Protein AF-A0A9R0XMG6-F1 (afdb_monomer)

Organism: Triticum turgidum subsp. durum (NCBI:txid4567)

Foldseek 3Di:
DDWPDDPLLQQLVCQVVVLDVFDEDQDPCSLLLPRQKYWYPPVPPPCVVDPIDMDGSVVVCVVLVADSLLVLQLDVQQDDPPWDHWPPGHNVNSSVLCVVQVHPVSSVVPPDPVIDDDPPTPSVVSSCCSHPPRGDPPDDRDDDDQDDLPVQCCVCCVVVPDDSVVSVVVSVVVVVVCVCPPPVNVVVVPDDPPDDDDDDDDDDDDDDDDDDDDDDDDDDDDDDDDDDDDDDDDDDDDDDDDDDDDDDDDPDDDDPDDD

Solvent-accessible surface area (backbone atoms only — not comparable to full-atom values): 16872 Å² total; per-residue (Å²): 140,82,56,80,46,55,60,50,45,31,40,13,50,35,29,72,68,69,76,39,86,53,34,76,48,85,62,70,66,35,57,54,43,57,19,58,26,36,31,30,46,78,84,45,88,54,49,91,82,44,61,68,44,79,44,46,45,68,57,54,30,59,78,69,70,42,54,72,70,38,48,42,41,28,42,48,38,32,46,49,98,85,50,86,50,44,74,95,36,39,56,76,53,22,48,53,42,35,75,73,46,55,40,63,71,49,35,63,75,70,49,63,89,87,53,66,73,67,89,85,60,64,57,68,60,51,52,43,46,43,75,61,53,60,50,76,81,85,71,78,86,91,78,90,74,83,83,61,62,66,64,48,42,48,50,40,25,69,73,61,68,41,62,55,73,58,53,53,56,49,52,55,51,50,52,56,46,51,56,48,66,29,79,72,26,41,54,62,70,70,48,77,85,76,80,84,87,80,84,82,90,80,85,80,86,80,91,73,92,85,86,85,88,85,91,82,88,87,84,80,90,78,89,84,90,84,84,87,88,78,92,84,90,88,90,88,88,85,89,88,89,86,90,80,93,72,92,72,85,75,82,73,77,87,78,84,73,93,125

InterPro domains:
  IPR006084 XPG/Rad2 endonuclease [PR00853] (14-34)
  IPR006084 XPG/Rad2 endonuclease [PR00853] (71-86)
  IPR006084 XPG/Rad2 endonuclease [PTHR11081] (2-174)
  IPR006086 XPG-I domain [PF00867] (2-81)
  IPR006086 XPG-I domain [SM00484] (2-66)
  IPR008918 Helix-hairpin-helix motif, class 2 [SM00279] (68-101)
  IPR029060 PIN-like domain superfamily [SSF88723] (1-81)
  IPR036279 5'-3' exonuclease, C-terminal domain superfamily [SSF47807] (66-181)

Sequence (259 aa):
MQAPGEAEAQCASLCKNHKAYAVASEDMDTLTFGAPRFLRHVTDLSFKKSPVTEFEVPKVLEELGLTMDQFIDLCILSGCDYCENIKGIGGQRALKLIRQHGCIEEVVQNLHKRYTVPEDWPYQEVRTLFKQPNVCTEIPDFQWASVDKEGLLDFLAFENSFSSDRVEKAVEKIKAANDKYSPAGRAKLLTPVANLSGSTEKESKCVLGASGQGLRSRTAVQVCSSSSSGFRYGSSSSKPLVLGRQSGVHVKPPTFSFI

Nearest PDB structures (foldseek):
  5zof-assembly1_A  TM=9.589E-01  e=9.470E-19  Homo sapiens
  5zod-assembly1_A  TM=9.658E-01  e=1.805E-18  Homo sapiens
  5zoe-assembly1_A  TM=9.615E-01  e=1.914E-18  Homo sapiens
  5k97-assembly1_A  TM=9.592E-01  e=3.870E-18  Homo sapiens
  5zog-assembly1_A  TM=9.163E-01  e=5.188E-18  Homo sapiens

pLDDT: mean 75.4, std 28.87, range [23.3, 98.12]

Mean predicted aligned error: 14.71 Å

Radius of gyration: 28.0 Å; Cα contacts (8 Å, |Δi|>4): 220; chains: 1; bounding box: 69×51×82 Å

Secondary structure (DSSP, 8-state):
---SS-HHHHHHHHHHTTSSS-EE-S-GGGGTTT-SEEEESSS-S-TTTS--EEEEHHHHHHHHT--HHHHHHHHHHH-BTTBPPPTT--HHHHHHHHHHHSSHHHHHHT--TTSPPPTT--HHHHHHHHHS----SS-PPP--PPP-HHHHIIIIIIIT---HHHHHHHHHHHHHHHHHHSHHHHHHHHS------------------------------------------------------------PPP-----

Structure (mmCIF, N/CA/C/O backbone):
data_AF-A0A9R0XMG6-F1
#
_entry.id   AF-A0A9R0XMG6-F1
#
loop_
_atom_site.group_PDB
_atom_site.id
_atom_site.type_symbol
_atom_site.label_atom_id
_atom_site.label_alt_id
_atom_site.label_comp_id
_atom_site.label_asym_id
_atom_site.label_entity_id
_atom_site.label_seq_id
_atom_site.pdbx_PDB_ins_code
_atom_site.Cartn_x
_atom_site.Cartn_y
_atom_site.Cartn_z
_atom_site.occupancy
_atom_site.B_iso_or_equiv
_atom_site.auth_seq_id
_atom_site.auth_comp_id
_atom_site.auth_asym_id
_atom_site.auth_atom_id
_atom_site.pdbx_PDB_model_num
ATOM 1 N N . MET A 1 1 ? -1.291 -0.320 -17.254 1.00 83.38 1 MET A N 1
ATOM 2 C CA . MET A 1 1 ? -2.529 -0.628 -16.506 1.00 83.38 1 MET A CA 1
ATOM 3 C C . MET A 1 1 ? -2.937 0.632 -15.773 1.00 83.38 1 MET A C 1
ATOM 5 O O . MET A 1 1 ? -2.048 1.309 -15.273 1.00 83.38 1 MET A O 1
ATOM 9 N N . GLN A 1 2 ? -4.224 0.957 -15.747 1.00 92.00 2 GLN A N 1
ATOM 10 C CA . GLN A 1 2 ? -4.758 2.095 -15.002 1.00 92.00 2 GLN A CA 1
ATOM 11 C C . GLN A 1 2 ? -5.694 1.546 -13.926 1.00 92.00 2 GLN A C 1
ATOM 13 O O . GLN A 1 2 ? -6.557 0.730 -14.244 1.00 92.00 2 GLN A O 1
ATOM 18 N N . ALA A 1 3 ? -5.473 1.930 -12.669 1.00 94.81 3 ALA A N 1
ATOM 19 C CA . ALA A 1 3 ? -6.334 1.530 -11.561 1.00 94.81 3 ALA A CA 1
ATOM 20 C C . ALA A 1 3 ? -7.645 2.346 -11.592 1.00 94.81 3 ALA A C 1
ATOM 22 O O . ALA A 1 3 ? -7.603 3.523 -11.956 1.00 94.81 3 ALA A O 1
ATOM 23 N N . PRO A 1 4 ? -8.800 1.753 -11.236 1.00 94.94 4 PRO A N 1
ATOM 24 C CA . PRO A 1 4 ? -10.076 2.469 -11.184 1.00 94.94 4 PRO A CA 1
ATOM 25 C C . PRO A 1 4 ? -10.284 3.228 -9.861 1.00 94.94 4 PRO A C 1
ATOM 27 O O . PRO A 1 4 ? -11.156 4.089 -9.784 1.00 94.94 4 PRO A O 1
ATOM 30 N N . GLY A 1 5 ? -9.491 2.908 -8.837 1.00 93.94 5 GLY A N 1
ATOM 31 C CA . GLY A 1 5 ? -9.381 3.629 -7.572 1.00 93.94 5 GLY A CA 1
ATOM 32 C C . GLY A 1 5 ? -7.911 3.736 -7.172 1.00 93.94 5 GLY A C 1
ATOM 33 O O . GLY A 1 5 ? -7.067 4.040 -8.016 1.00 93.94 5 GLY A O 1
ATOM 34 N N . GLU A 1 6 ? -7.605 3.423 -5.915 1.00 94.69 6 GLU A N 1
ATOM 35 C CA . GLU A 1 6 ? -6.243 3.511 -5.389 1.00 94.69 6 GLU A CA 1
ATOM 36 C C . GLU A 1 6 ? -5.257 2.560 -6.080 1.00 94.69 6 GLU A C 1
ATOM 38 O O . GLU A 1 6 ? -5.531 1.375 -6.330 1.00 94.69 6 GLU A O 1
ATOM 43 N N . ALA A 1 7 ? -4.069 3.082 -6.387 1.00 95.44 7 ALA A N 1
ATOM 44 C CA . ALA A 1 7 ? -3.049 2.340 -7.117 1.00 95.44 7 ALA A CA 1
ATOM 45 C C . ALA A 1 7 ? -2.469 1.199 -6.268 1.00 95.44 7 ALA A C 1
ATOM 47 O O . ALA A 1 7 ? -2.283 0.085 -6.769 1.00 95.44 7 ALA A O 1
ATOM 48 N N . GLU A 1 8 ? -2.223 1.435 -4.982 1.00 94.94 8 GLU A N 1
ATOM 49 C CA . GLU A 1 8 ? -1.753 0.440 -4.018 1.00 94.94 8 GLU A CA 1
ATOM 50 C C . GLU A 1 8 ? -2.775 -0.681 -3.807 1.00 94.94 8 GLU A C 1
ATOM 52 O O . GLU A 1 8 ? -2.386 -1.850 -3.728 1.00 94.94 8 GLU A O 1
ATOM 57 N N . ALA A 1 9 ? -4.074 -0.371 -3.848 1.00 96.06 9 ALA A N 1
ATOM 58 C CA . ALA A 1 9 ? -5.131 -1.373 -3.798 1.00 96.06 9 ALA A CA 1
ATOM 59 C C . ALA A 1 9 ? -5.112 -2.273 -5.041 1.00 96.06 9 ALA A C 1
ATOM 61 O O . ALA A 1 9 ? -5.171 -3.506 -4.934 1.00 96.06 9 ALA A O 1
ATOM 62 N N . GLN A 1 10 ? -4.949 -1.681 -6.230 1.00 96.75 10 GLN A N 1
ATOM 63 C CA . GLN A 1 10 ? -4.771 -2.443 -7.466 1.00 96.75 10 GLN A CA 1
ATOM 64 C C . GLN A 1 10 ? -3.516 -3.320 -7.397 1.00 96.75 10 GLN A C 1
ATOM 66 O O . GLN A 1 10 ? -3.570 -4.496 -7.759 1.00 96.75 10 GLN A O 1
ATOM 71 N N . CYS A 1 11 ? -2.397 -2.795 -6.894 1.00 95.94 11 CYS A N 1
ATOM 72 C CA . CYS A 1 11 ? -1.152 -3.550 -6.748 1.00 95.94 11 CYS A CA 1
ATOM 73 C C . CYS A 1 11 ? -1.287 -4.706 -5.748 1.00 95.94 11 CYS A C 1
ATOM 75 O O . CYS A 1 11 ? -0.803 -5.813 -6.012 1.00 95.94 11 CYS A O 1
ATOM 77 N N . ALA A 1 12 ? -1.990 -4.494 -4.634 1.00 95.69 12 ALA A N 1
ATOM 78 C CA . ALA A 1 12 ? -2.306 -5.544 -3.673 1.00 95.69 12 ALA A CA 1
ATOM 79 C C . ALA A 1 12 ? -3.132 -6.658 -4.332 1.00 95.69 12 ALA A C 1
ATOM 81 O O . ALA A 1 12 ? -2.820 -7.839 -4.159 1.00 95.69 12 ALA A O 1
ATOM 82 N N . SER A 1 13 ? -4.126 -6.297 -5.153 1.00 95.31 13 SER A N 1
ATOM 83 C CA . SER A 1 13 ? -4.913 -7.248 -5.950 1.00 95.31 13 SER A CA 1
ATOM 84 C C . SER A 1 13 ? -4.043 -8.048 -6.931 1.00 95.31 13 SER A C 1
ATOM 86 O O . SER A 1 13 ? -4.156 -9.274 -6.988 1.00 95.31 13 SER A O 1
ATOM 88 N N . LEU A 1 14 ? -3.107 -7.405 -7.642 1.00 95.31 14 LEU A N 1
ATOM 89 C CA . LEU A 1 14 ? -2.161 -8.097 -8.534 1.00 95.31 14 LEU A CA 1
ATOM 90 C C . LEU A 1 14 ? -1.326 -9.148 -7.785 1.00 95.31 14 LEU A C 1
ATOM 92 O O . LEU A 1 14 ? -1.128 -10.256 -8.289 1.00 95.31 14 LEU A O 1
ATOM 96 N N . CYS A 1 15 ? -0.861 -8.823 -6.577 1.00 94.88 15 CYS A N 1
ATOM 97 C CA . CYS A 1 15 ? -0.073 -9.741 -5.753 1.00 94.88 15 CYS A CA 1
ATOM 98 C C . CYS A 1 15 ? -0.917 -10.907 -5.215 1.00 94.88 15 CYS A C 1
ATOM 100 O O . CYS A 1 15 ? -0.472 -12.054 -5.258 1.00 94.88 15 CYS A O 1
ATOM 102 N N . LYS A 1 16 ? -2.155 -10.646 -4.766 1.00 93.19 16 LYS A N 1
ATOM 103 C CA . LYS A 1 16 ? -3.107 -11.690 -4.333 1.00 93.19 16 LYS A CA 1
ATOM 104 C C . LYS A 1 16 ? -3.447 -12.672 -5.457 1.00 93.19 16 LYS A C 1
ATOM 106 O O . LYS A 1 16 ? -3.622 -13.854 -5.194 1.00 93.19 16 LYS A O 1
ATOM 111 N N . ASN A 1 17 ? -3.493 -12.193 -6.700 1.00 92.69 17 ASN A N 1
ATOM 112 C CA . ASN A 1 17 ? -3.746 -13.004 -7.894 1.00 92.69 17 ASN A CA 1
ATOM 113 C C . ASN A 1 17 ? -2.469 -13.610 -8.512 1.00 92.69 17 ASN A C 1
ATOM 115 O O . ASN A 1 17 ? -2.503 -14.092 -9.643 1.00 92.69 17 ASN A O 1
ATOM 119 N N . HIS A 1 18 ? -1.333 -13.576 -7.804 1.00 91.56 18 HIS A N 1
ATOM 120 C CA . HIS A 1 18 ? -0.047 -14.131 -8.251 1.00 91.56 18 HIS A CA 1
ATOM 121 C C . HIS A 1 18 ? 0.487 -13.554 -9.576 1.00 91.56 18 HIS A C 1
ATOM 123 O O . HIS A 1 18 ? 1.307 -14.180 -10.248 1.00 91.56 18 HIS A O 1
ATOM 129 N N . LYS A 1 19 ? 0.054 -12.346 -9.952 1.00 93.25 19 LYS A N 1
ATOM 130 C CA . LYS A 1 19 ? 0.535 -11.635 -11.148 1.00 93.25 19 LYS A CA 1
ATOM 131 C C . LYS A 1 19 ? 1.783 -10.790 -10.865 1.00 93.25 19 LYS A C 1
ATOM 133 O O . LYS A 1 19 ? 2.507 -10.442 -11.793 1.00 93.25 19 LYS A O 1
ATOM 138 N N . ALA A 1 20 ? 2.054 -10.495 -9.594 1.00 93.06 20 ALA A N 1
ATOM 139 C CA . ALA A 1 20 ? 3.256 -9.814 -9.116 1.00 93.06 20 ALA A CA 1
ATOM 140 C C . ALA A 1 20 ? 3.764 -10.451 -7.807 1.00 93.06 20 ALA A C 1
ATOM 142 O O . ALA A 1 20 ? 3.001 -11.094 -7.089 1.00 93.06 20 ALA A O 1
ATOM 143 N N . TYR A 1 21 ? 5.058 -10.282 -7.509 1.00 94.00 21 TYR A N 1
ATOM 144 C CA . TYR A 1 21 ? 5.691 -10.835 -6.300 1.00 94.00 21 TYR A CA 1
ATOM 145 C C . TYR A 1 21 ? 5.340 -10.044 -5.032 1.00 94.00 21 TYR A C 1
ATOM 147 O O . TYR A 1 21 ? 4.999 -10.633 -4.009 1.00 94.00 21 TYR A O 1
ATOM 155 N N . ALA A 1 22 ? 5.448 -8.718 -5.101 1.00 96.50 22 ALA A N 1
ATOM 156 C CA . ALA A 1 22 ? 5.214 -7.803 -3.994 1.00 96.50 22 ALA A CA 1
ATOM 157 C C . ALA A 1 22 ? 4.792 -6.433 -4.530 1.00 96.50 22 ALA A C 1
ATOM 159 O O . ALA A 1 22 ? 5.086 -6.097 -5.682 1.00 96.50 22 ALA A O 1
ATOM 160 N N . VAL A 1 23 ? 4.147 -5.636 -3.681 1.00 96.69 23 VAL A N 1
ATOM 161 C CA . VAL A 1 23 ? 3.876 -4.223 -3.965 1.00 96.69 23 VAL A CA 1
ATOM 162 C C . VAL A 1 23 ? 5.083 -3.400 -3.538 1.00 96.69 23 VAL A C 1
ATOM 164 O O . VAL A 1 23 ? 5.540 -3.545 -2.411 1.00 96.69 23 VAL A O 1
ATOM 167 N N . ALA A 1 24 ? 5.597 -2.544 -4.418 1.00 95.56 24 ALA A N 1
ATOM 168 C CA . ALA A 1 24 ? 6.635 -1.577 -4.079 1.00 95.56 24 ALA A CA 1
ATOM 169 C C . ALA A 1 24 ? 5.999 -0.189 -3.954 1.00 95.56 24 ALA A C 1
ATOM 171 O O . ALA A 1 24 ? 5.558 0.368 -4.957 1.00 95.56 24 ALA A O 1
ATOM 172 N N . SER A 1 25 ? 5.929 0.343 -2.737 1.00 94.44 25 SER A N 1
ATOM 173 C CA . SER A 1 25 ? 5.437 1.697 -2.456 1.00 94.44 25 SER A CA 1
ATOM 174 C C . SER A 1 25 ? 6.087 2.219 -1.172 1.00 94.44 25 SER A C 1
ATOM 176 O O . SER A 1 25 ? 6.597 1.442 -0.368 1.00 94.44 25 SER A O 1
ATOM 178 N N . GLU A 1 26 ? 6.097 3.535 -0.986 1.00 92.88 26 GLU A N 1
ATOM 179 C CA . GLU A 1 26 ? 6.443 4.144 0.306 1.00 92.88 26 GLU A CA 1
ATOM 180 C C . GLU A 1 26 ? 5.232 4.292 1.225 1.00 92.88 26 GLU A C 1
ATOM 182 O O . GLU A 1 26 ? 5.403 4.488 2.429 1.00 92.88 26 GLU A O 1
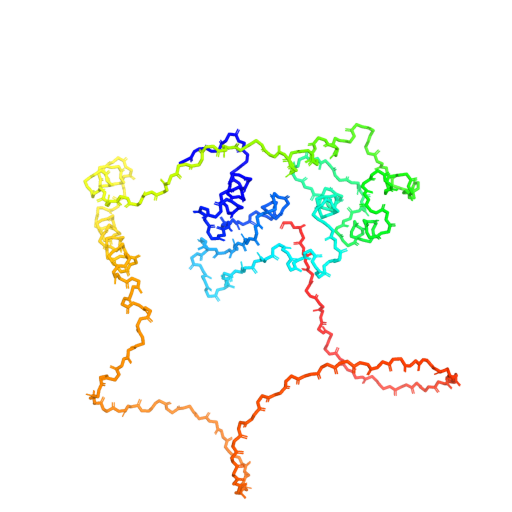ATOM 187 N N . ASP A 1 27 ? 4.035 4.157 0.657 1.00 92.69 27 ASP A N 1
ATOM 188 C CA . ASP A 1 27 ? 2.772 4.304 1.358 1.00 92.69 27 ASP A CA 1
ATOM 189 C C . ASP A 1 27 ? 2.427 3.046 2.165 1.00 92.69 27 ASP A C 1
ATOM 191 O O . ASP A 1 27 ? 2.337 1.933 1.626 1.00 92.69 27 ASP A O 1
ATOM 195 N N . MET A 1 28 ? 2.242 3.227 3.471 1.00 89.88 28 MET A N 1
ATOM 196 C CA . MET A 1 28 ? 1.965 2.154 4.423 1.00 89.88 28 MET A CA 1
ATOM 197 C C . MET A 1 28 ? 0.517 1.657 4.361 1.00 89.88 28 MET A C 1
ATOM 199 O O . MET A 1 28 ? 0.273 0.516 4.771 1.00 89.88 28 MET A O 1
ATOM 203 N N . ASP A 1 29 ? -0.410 2.425 3.782 1.00 90.12 29 ASP A N 1
ATOM 204 C CA . ASP A 1 29 ? -1.799 1.994 3.567 1.00 90.12 29 ASP A CA 1
ATOM 205 C C . ASP A 1 29 ? -1.871 0.830 2.562 1.00 90.12 29 ASP A C 1
ATOM 207 O O . ASP A 1 29 ? -2.806 0.033 2.552 1.00 90.12 29 ASP A O 1
ATOM 211 N N . THR A 1 30 ? -0.793 0.569 1.819 1.00 92.50 30 THR A N 1
ATOM 212 C CA . THR A 1 30 ? -0.634 -0.675 1.050 1.00 92.50 30 THR A CA 1
ATOM 213 C C . THR A 1 30 ? -0.868 -1.936 1.902 1.00 92.50 30 THR A C 1
ATOM 215 O O . THR A 1 30 ? -1.397 -2.943 1.412 1.00 92.50 30 THR A O 1
ATOM 218 N N . LEU A 1 31 ? -0.481 -1.910 3.185 1.00 93.50 31 LEU A N 1
ATOM 219 C CA . LEU A 1 31 ? -0.667 -3.043 4.092 1.00 93.50 31 LEU A CA 1
ATOM 220 C C . LEU A 1 31 ? -2.148 -3.294 4.387 1.00 93.50 31 LEU A C 1
ATOM 222 O O . LEU A 1 31 ? -2.536 -4.458 4.464 1.00 93.50 31 LEU A O 1
ATOM 226 N N . THR A 1 32 ? -2.976 -2.251 4.515 1.00 95.50 32 THR A N 1
ATOM 227 C CA . THR A 1 32 ? -4.410 -2.367 4.851 1.00 95.50 32 THR A CA 1
ATOM 228 C C . THR A 1 32 ? -5.240 -2.894 3.681 1.00 95.50 32 THR A C 1
ATOM 230 O O . THR A 1 32 ? -6.230 -3.588 3.906 1.00 95.50 32 THR A O 1
ATOM 233 N N . PHE A 1 33 ? -4.786 -2.715 2.436 1.00 95.75 33 PHE A N 1
ATOM 234 C CA . PHE A 1 33 ? -5.357 -3.404 1.269 1.00 95.75 33 PHE A CA 1
ATOM 235 C C . PHE A 1 33 ? -5.005 -4.902 1.210 1.00 95.75 33 PHE A C 1
ATOM 237 O O . PHE A 1 33 ? -5.527 -5.647 0.371 1.00 95.75 33 PHE A O 1
ATOM 244 N N . GLY A 1 34 ? -4.146 -5.392 2.110 1.00 92.06 34 GLY A N 1
ATOM 245 C CA . GLY A 1 34 ? -3.851 -6.813 2.295 1.00 92.06 34 GLY A CA 1
ATOM 246 C C . GLY A 1 34 ? -2.899 -7.399 1.254 1.00 92.06 34 GLY A C 1
ATOM 247 O O . GLY A 1 34 ? -3.044 -8.565 0.882 1.00 92.06 34 GLY A O 1
ATOM 248 N N . ALA A 1 35 ? -1.954 -6.609 0.741 1.00 92.75 35 ALA A N 1
ATOM 249 C CA . ALA A 1 35 ? -0.876 -7.122 -0.103 1.00 92.75 35 ALA A CA 1
ATOM 250 C C . ALA A 1 35 ? -0.085 -8.220 0.646 1.00 92.75 35 ALA A C 1
ATOM 252 O O . ALA A 1 35 ? 0.398 -7.959 1.742 1.00 92.75 35 ALA A O 1
ATOM 253 N N . PRO A 1 36 ? 0.115 -9.434 0.094 1.00 94.06 36 PRO A N 1
ATOM 254 C CA . PRO A 1 36 ? 0.846 -10.491 0.803 1.00 94.06 36 PRO A CA 1
ATOM 255 C C . PRO A 1 36 ? 2.286 -10.103 1.169 1.00 94.06 36 PRO A C 1
ATOM 257 O O . PRO A 1 36 ? 2.788 -10.486 2.227 1.00 94.06 36 PRO A O 1
ATOM 260 N N . ARG A 1 37 ? 2.935 -9.339 0.282 1.00 95.88 37 ARG A N 1
ATOM 261 C CA . ARG A 1 37 ? 4.297 -8.819 0.423 1.00 95.88 37 ARG A CA 1
ATOM 262 C C . ARG A 1 37 ? 4.333 -7.355 0.007 1.00 95.88 37 ARG A C 1
ATOM 264 O O . ARG A 1 37 ? 3.786 -6.995 -1.039 1.00 95.88 37 ARG A O 1
ATOM 271 N N . PHE A 1 38 ? 5.019 -6.545 0.797 1.00 95.75 38 PHE A N 1
ATOM 272 C CA . PHE A 1 38 ? 5.174 -5.112 0.596 1.00 95.75 38 PHE A CA 1
ATOM 273 C C . PHE A 1 38 ? 6.649 -4.719 0.729 1.00 95.75 38 PHE A C 1
ATOM 275 O O . PHE A 1 38 ? 7.330 -5.177 1.643 1.00 95.75 38 PHE A O 1
ATOM 282 N N . LEU A 1 39 ? 7.149 -3.903 -0.196 1.00 95.69 39 LEU A N 1
ATOM 283 C CA . LEU A 1 39 ? 8.537 -3.463 -0.272 1.00 95.69 39 LEU A CA 1
ATOM 284 C C . LEU A 1 39 ? 8.621 -1.942 -0.174 1.00 95.69 39 LEU A C 1
ATOM 286 O O . LEU A 1 39 ? 7.992 -1.237 -0.962 1.00 95.69 39 LEU A O 1
ATOM 290 N N . ARG A 1 40 ? 9.489 -1.461 0.715 1.00 94.00 40 ARG A N 1
ATOM 291 C CA . ARG A 1 40 ? 9.857 -0.047 0.847 1.00 94.00 40 ARG A CA 1
ATOM 292 C C . ARG A 1 40 ? 11.283 0.212 0.397 1.00 94.00 40 ARG A C 1
ATOM 294 O O . ARG A 1 40 ? 12.129 -0.682 0.446 1.00 94.00 40 ARG A O 1
ATOM 301 N N . HIS A 1 41 ? 11.545 1.448 -0.001 1.00 92.50 41 HIS A N 1
ATOM 302 C CA . HIS A 1 41 ? 12.824 1.979 -0.469 1.00 92.50 41 HIS A CA 1
ATOM 303 C C . HIS A 1 41 ? 13.330 1.338 -1.767 1.00 92.50 41 HIS A C 1
ATOM 305 O O . HIS A 1 41 ? 14.528 1.327 -2.042 1.00 92.50 41 HIS A O 1
ATOM 311 N N . VAL A 1 42 ? 12.426 0.801 -2.594 1.00 89.88 42 VAL A N 1
ATOM 312 C CA . VAL A 1 42 ? 12.790 0.192 -3.888 1.00 89.88 42 VAL A CA 1
ATOM 313 C C . VAL A 1 42 ? 13.242 1.256 -4.890 1.00 89.88 42 VAL A C 1
ATOM 315 O O . VAL A 1 42 ? 14.171 1.028 -5.664 1.00 89.88 42 VAL A O 1
ATOM 318 N N . THR A 1 43 ? 12.601 2.424 -4.867 1.00 84.56 43 THR A N 1
ATOM 319 C CA . THR A 1 43 ? 12.899 3.554 -5.758 1.00 84.56 43 THR A CA 1
ATOM 320 C C . THR A 1 43 ? 13.933 4.519 -5.177 1.00 84.56 43 THR A C 1
ATOM 322 O O . THR A 1 43 ? 14.350 5.445 -5.873 1.00 84.56 43 THR A O 1
ATOM 325 N N . ASP A 1 44 ? 14.368 4.323 -3.926 1.00 83.25 44 ASP A N 1
ATOM 326 C CA . ASP A 1 44 ? 15.381 5.173 -3.301 1.00 83.25 44 ASP A CA 1
ATOM 327 C C . ASP A 1 44 ? 16.767 4.860 -3.881 1.00 83.25 44 ASP A C 1
ATOM 329 O O . ASP A 1 44 ? 17.374 3.821 -3.626 1.00 83.25 44 ASP A O 1
ATOM 333 N N . LEU A 1 45 ? 17.309 5.808 -4.645 1.00 77.88 45 LEU A N 1
ATOM 334 C CA . LEU A 1 45 ? 18.641 5.705 -5.245 1.00 77.88 45 LEU A CA 1
ATOM 335 C C . LEU A 1 45 ? 19.771 5.698 -4.194 1.00 77.88 45 LEU A C 1
ATOM 337 O O . LEU A 1 45 ? 20.922 5.383 -4.512 1.00 77.88 45 LEU A O 1
ATOM 341 N N . SER A 1 46 ? 19.460 6.012 -2.933 1.00 77.75 46 SER A N 1
ATOM 342 C CA . SER A 1 46 ? 20.366 5.998 -1.785 1.00 77.75 46 SER A CA 1
ATOM 343 C C . SER A 1 46 ? 20.369 4.655 -1.047 1.00 77.75 46 SER A C 1
ATOM 345 O O . SER A 1 46 ? 20.428 4.635 0.181 1.00 77.75 46 SER A O 1
ATOM 347 N N . PHE A 1 47 ? 20.408 3.528 -1.765 1.00 69.06 47 PHE A N 1
ATOM 348 C CA . PHE A 1 47 ? 20.368 2.160 -1.209 1.00 69.06 47 PHE A CA 1
ATOM 349 C C . PHE A 1 47 ? 21.341 1.873 -0.046 1.00 69.06 47 PHE A C 1
ATOM 351 O O . PHE A 1 47 ? 21.120 0.964 0.748 1.00 69.06 47 PHE A O 1
ATOM 358 N N . LYS A 1 48 ? 22.444 2.629 0.072 1.00 71.75 48 LYS A N 1
ATOM 359 C CA . LYS A 1 48 ? 23.393 2.514 1.197 1.00 71.75 48 LYS A CA 1
ATOM 360 C C . LYS A 1 48 ? 22.872 3.109 2.512 1.00 71.75 48 LYS A C 1
ATOM 362 O O . LYS A 1 48 ? 23.396 2.771 3.566 1.00 71.75 48 LYS A O 1
ATOM 367 N N . LYS A 1 49 ? 21.920 4.039 2.441 1.00 77.94 49 LYS A N 1
ATOM 368 C CA . LYS A 1 49 ? 21.320 4.740 3.585 1.00 77.94 49 LYS A CA 1
ATOM 369 C C . LYS A 1 49 ? 19.978 4.124 3.972 1.00 77.94 49 LYS A C 1
ATOM 371 O O . LYS A 1 49 ? 19.732 3.947 5.159 1.00 77.94 49 LYS A O 1
ATOM 376 N N . SER A 1 50 ? 19.176 3.757 2.975 1.00 83.12 50 SER A N 1
ATOM 377 C CA . SER A 1 50 ? 17.850 3.165 3.152 1.00 83.12 50 SER A CA 1
ATOM 378 C C . SER A 1 50 ? 17.831 1.812 2.439 1.00 83.12 50 SER A C 1
ATOM 380 O O . SER A 1 50 ? 17.603 1.761 1.229 1.00 83.12 50 SER A O 1
ATOM 382 N N . PRO A 1 51 ? 18.156 0.701 3.125 1.00 89.00 51 PRO A N 1
ATOM 383 C CA . PRO A 1 51 ? 18.044 -0.609 2.505 1.00 89.00 51 PRO A CA 1
ATOM 384 C C . PRO A 1 51 ? 16.576 -0.917 2.183 1.00 89.00 51 PRO A C 1
ATOM 386 O O . PRO A 1 51 ? 15.660 -0.492 2.901 1.00 89.00 51 PRO A O 1
ATOM 389 N N . VAL A 1 52 ? 16.369 -1.692 1.115 1.00 92.50 52 VAL A N 1
ATOM 390 C CA . VAL A 1 52 ? 15.041 -2.207 0.764 1.00 92.50 52 VAL A CA 1
ATOM 391 C C . VAL A 1 52 ? 14.514 -3.027 1.935 1.00 92.50 52 VAL A C 1
ATOM 393 O O . VAL A 1 52 ? 15.198 -3.928 2.424 1.00 92.50 52 VAL A O 1
ATOM 396 N N . THR A 1 53 ? 13.314 -2.690 2.393 1.00 92.50 53 THR A N 1
ATOM 397 C CA . THR A 1 53 ? 12.663 -3.358 3.526 1.00 92.50 53 THR A CA 1
ATOM 398 C C . THR A 1 53 ? 11.453 -4.126 3.026 1.00 92.50 53 THR A C 1
ATOM 400 O O . THR A 1 53 ? 10.629 -3.559 2.315 1.00 92.50 53 THR A O 1
ATOM 403 N N . GLU A 1 54 ? 11.350 -5.404 3.391 1.00 95.00 54 GLU A N 1
ATOM 404 C CA . GLU A 1 54 ? 10.229 -6.275 3.031 1.00 95.00 54 GLU A CA 1
ATOM 405 C C . GLU A 1 54 ? 9.346 -6.555 4.247 1.00 95.00 54 GLU A C 1
ATOM 407 O O . GLU A 1 54 ? 9.835 -6.924 5.315 1.00 95.00 54 GLU A O 1
ATOM 412 N N . PHE A 1 55 ? 8.038 -6.413 4.054 1.00 94.75 55 PHE A N 1
ATOM 413 C CA . PHE A 1 55 ? 7.004 -6.742 5.021 1.00 94.75 55 PHE A CA 1
ATOM 414 C C . PHE A 1 55 ? 6.131 -7.858 4.457 1.00 94.75 55 PHE A C 1
ATOM 416 O O . PHE A 1 55 ? 5.547 -7.730 3.380 1.00 94.75 55 PHE A O 1
ATOM 423 N N . GLU A 1 56 ? 6.014 -8.950 5.205 1.00 96.00 56 GLU A N 1
ATOM 424 C CA . GLU A 1 56 ? 5.042 -10.004 4.934 1.00 96.00 56 GLU A CA 1
ATOM 425 C C . GLU A 1 56 ? 3.829 -9.766 5.831 1.00 96.00 56 GLU A C 1
ATOM 427 O O . GLU A 1 56 ? 3.907 -9.973 7.044 1.00 96.00 56 GLU A O 1
ATOM 432 N N . VAL A 1 57 ? 2.705 -9.341 5.245 1.00 94.38 57 VAL A N 1
ATOM 433 C CA . VAL A 1 57 ? 1.477 -9.033 6.002 1.00 94.38 57 VAL A CA 1
ATOM 434 C C . VAL A 1 57 ? 1.054 -10.182 6.927 1.00 94.38 57 VAL A C 1
ATOM 436 O O . VAL A 1 57 ? 0.752 -9.901 8.085 1.00 94.38 57 VAL A O 1
ATOM 439 N N . PRO A 1 58 ? 1.110 -11.468 6.521 1.00 95.38 58 PRO A N 1
ATOM 440 C CA . PRO A 1 58 ? 0.794 -12.570 7.431 1.00 95.38 58 PRO A CA 1
ATOM 441 C C . PRO A 1 58 ? 1.648 -12.591 8.708 1.00 95.38 58 PRO A C 1
ATOM 443 O O . PRO A 1 58 ? 1.109 -12.816 9.787 1.00 95.38 58 PRO A O 1
ATOM 446 N N . LYS A 1 59 ? 2.953 -12.299 8.608 1.00 96.62 59 LYS A N 1
ATOM 447 C CA . LYS A 1 59 ? 3.858 -12.254 9.770 1.00 96.62 59 LYS A CA 1
ATOM 448 C C . LYS A 1 59 ? 3.567 -11.053 10.662 1.00 96.62 59 LYS A C 1
ATOM 450 O O . LYS A 1 59 ? 3.567 -11.182 11.879 1.00 96.62 59 LYS A O 1
ATOM 455 N N . VAL A 1 60 ? 3.264 -9.900 10.062 1.00 95.19 60 VAL A N 1
ATOM 456 C CA . VAL A 1 60 ? 2.864 -8.695 10.808 1.00 95.19 60 VAL A CA 1
ATOM 457 C C . VAL A 1 60 ? 1.595 -8.964 11.620 1.00 95.19 60 VAL A C 1
ATOM 459 O O . VAL A 1 60 ? 1.540 -8.650 12.807 1.00 95.19 60 VAL A O 1
ATOM 462 N N . LEU A 1 61 ? 0.587 -9.583 11.003 1.00 96.44 61 LEU A N 1
ATOM 463 C CA . LEU A 1 61 ? -0.660 -9.953 11.674 1.00 96.44 61 LEU A CA 1
ATOM 464 C C . LEU A 1 61 ? -0.428 -10.972 12.800 1.00 96.44 61 LEU A C 1
ATOM 466 O O . LEU A 1 61 ? -0.994 -10.817 13.883 1.00 96.44 61 LEU A O 1
ATOM 470 N N . GLU A 1 62 ? 0.437 -11.966 12.578 1.00 97.25 62 GLU A N 1
ATOM 471 C CA . GLU A 1 62 ? 0.824 -12.964 13.583 1.00 97.25 62 GLU A CA 1
ATOM 472 C C . GLU A 1 62 ? 1.520 -12.324 14.794 1.00 97.25 62 GLU A C 1
ATOM 474 O O . GLU A 1 62 ? 1.104 -12.547 15.932 1.00 97.25 62 GLU A O 1
ATOM 479 N N . GLU A 1 63 ? 2.520 -11.468 14.571 1.00 96.31 63 GLU A N 1
ATOM 480 C CA . GLU A 1 63 ? 3.250 -10.776 15.644 1.00 96.31 63 GLU A CA 1
ATOM 481 C C . GLU A 1 63 ? 2.359 -9.803 16.429 1.00 96.31 63 GLU A C 1
ATOM 483 O O . GLU A 1 63 ? 2.491 -9.650 17.650 1.00 96.31 63 GLU A O 1
ATOM 488 N N . LEU A 1 64 ? 1.415 -9.149 15.748 1.00 95.56 64 LEU A N 1
ATOM 489 C CA . LEU A 1 64 ? 0.435 -8.280 16.394 1.00 95.56 64 LEU A CA 1
ATOM 490 C C . LEU A 1 64 ? -0.698 -9.067 17.069 1.00 95.56 64 LEU A C 1
ATOM 492 O O . LEU A 1 64 ? -1.366 -8.506 17.947 1.00 95.56 64 LEU A O 1
ATOM 496 N N . GLY A 1 65 ? -0.885 -10.342 16.728 1.00 96.88 65 GLY A N 1
ATOM 497 C CA . GLY A 1 65 ? -1.996 -11.168 17.196 1.00 96.88 65 GLY A CA 1
ATOM 498 C C . GLY A 1 65 ? -3.349 -10.623 16.743 1.00 96.88 65 GLY A C 1
ATOM 499 O O . GLY A 1 65 ? -4.286 -10.594 17.539 1.00 96.88 65 GLY A O 1
ATOM 500 N N . LEU A 1 66 ? -3.426 -10.122 15.507 1.00 97.75 66 LEU A N 1
ATOM 501 C CA . LEU A 1 66 ? -4.618 -9.494 14.936 1.00 97.75 66 LEU A CA 1
ATOM 502 C C . LEU A 1 66 ? -5.071 -10.217 13.671 1.00 97.75 66 LEU A C 1
ATOM 504 O O . LEU A 1 66 ? -4.270 -10.730 12.895 1.00 97.75 66 LEU A O 1
ATOM 508 N N . THR A 1 67 ? -6.376 -10.199 13.432 1.00 97.81 67 THR A N 1
ATOM 509 C CA . THR A 1 67 ? -6.942 -10.496 12.112 1.00 97.81 67 THR A CA 1
ATOM 510 C C . THR A 1 67 ? -6.760 -9.307 11.168 1.00 97.81 67 THR A C 1
ATOM 512 O O . THR A 1 67 ? -6.528 -8.182 11.608 1.00 97.81 67 THR A O 1
ATOM 515 N N . MET A 1 68 ? -6.913 -9.534 9.861 1.00 97.00 68 MET A N 1
ATOM 516 C CA . MET A 1 68 ? -6.864 -8.451 8.873 1.00 97.00 68 MET A CA 1
ATOM 517 C C . MET A 1 68 ? -7.927 -7.371 9.143 1.00 97.00 68 MET A C 1
ATOM 519 O O . MET A 1 68 ? -7.633 -6.185 9.064 1.00 97.00 68 MET A O 1
ATOM 523 N N . ASP A 1 69 ? -9.138 -7.775 9.536 1.00 97.56 69 ASP A N 1
ATOM 524 C CA . ASP A 1 69 ? -10.223 -6.846 9.874 1.00 97.56 69 ASP A CA 1
ATOM 525 C C . ASP A 1 69 ? -9.873 -5.978 11.093 1.00 97.56 69 ASP A C 1
ATOM 527 O O . ASP A 1 69 ? -10.047 -4.763 11.070 1.00 97.56 69 ASP A O 1
ATOM 531 N N . GLN A 1 70 ? -9.297 -6.588 12.132 1.00 98.12 70 GLN A N 1
ATOM 532 C CA . GLN A 1 70 ? -8.788 -5.865 13.301 1.00 98.12 70 GLN A CA 1
ATOM 533 C C . GLN A 1 70 ? -7.632 -4.928 12.959 1.00 98.12 70 GLN A C 1
ATOM 535 O O . GLN A 1 70 ? -7.492 -3.871 13.567 1.00 98.12 70 GLN A O 1
ATOM 540 N N . PHE A 1 71 ? -6.776 -5.325 12.020 1.00 97.81 71 PHE A N 1
ATOM 541 C CA . PHE A 1 71 ? -5.664 -4.503 11.568 1.00 97.81 71 PHE A CA 1
ATOM 542 C C . PHE A 1 71 ? -6.148 -3.268 10.799 1.00 97.81 71 PHE A C 1
ATOM 544 O O . PHE A 1 71 ? -5.657 -2.173 11.052 1.00 97.81 71 PHE A O 1
ATOM 551 N N . ILE A 1 72 ? -7.162 -3.410 9.942 1.00 97.88 72 ILE A N 1
ATOM 552 C CA . ILE A 1 72 ? -7.807 -2.268 9.273 1.00 97.88 72 ILE A CA 1
ATOM 553 C C . ILE A 1 72 ? -8.404 -1.314 10.315 1.00 97.88 72 ILE A C 1
ATOM 555 O O . ILE A 1 72 ? -8.132 -0.116 10.284 1.00 97.88 72 ILE A O 1
ATOM 559 N N . ASP A 1 73 ? -9.139 -1.847 11.291 1.00 97.81 73 ASP A N 1
ATOM 560 C CA . ASP A 1 73 ? -9.721 -1.051 12.377 1.00 97.81 73 ASP A CA 1
ATOM 561 C C . ASP A 1 73 ? -8.664 -0.339 13.231 1.00 97.81 73 ASP A C 1
ATOM 563 O O . ASP A 1 73 ? -8.851 0.804 13.654 1.00 97.81 73 ASP A O 1
ATOM 567 N N . LEU A 1 74 ? -7.531 -1.002 13.469 1.00 97.75 74 LEU A N 1
ATOM 568 C CA . LEU A 1 74 ? -6.369 -0.415 14.124 1.00 97.75 74 LEU A CA 1
ATOM 569 C C . LEU A 1 74 ? -5.833 0.782 13.333 1.00 97.75 74 LEU A C 1
ATOM 571 O O . LEU A 1 74 ? -5.606 1.827 13.941 1.00 97.75 74 LEU A O 1
ATOM 575 N N . CYS A 1 75 ? -5.640 0.639 12.021 1.00 96.62 75 CYS A N 1
ATOM 576 C CA . CYS A 1 75 ? -5.126 1.702 11.157 1.00 96.62 75 CYS A CA 1
ATOM 577 C C . CYS A 1 75 ? -6.070 2.911 11.126 1.00 96.62 75 CYS A C 1
ATOM 579 O O . CYS A 1 75 ? -5.634 4.040 11.348 1.00 96.62 75 CYS A O 1
ATOM 581 N N . ILE A 1 76 ? -7.377 2.675 10.990 1.00 97.12 76 ILE A N 1
ATOM 582 C CA . ILE A 1 76 ? -8.390 3.739 11.030 1.00 97.12 76 ILE A CA 1
ATOM 583 C C . ILE A 1 76 ? -8.365 4.467 12.385 1.00 97.12 76 ILE A C 1
ATOM 585 O O . ILE A 1 76 ? -8.334 5.696 12.435 1.00 97.12 76 ILE A O 1
ATOM 589 N N . LEU A 1 77 ? -8.304 3.733 13.504 1.00 96.19 77 LEU A N 1
ATOM 590 C CA . LEU A 1 77 ? -8.218 4.334 14.843 1.00 96.19 77 LEU A CA 1
ATOM 591 C C . LEU A 1 77 ? -6.908 5.076 15.099 1.00 96.19 77 LEU A C 1
ATOM 593 O O . LEU A 1 77 ? -6.898 6.037 15.871 1.00 96.19 77 LEU A O 1
ATOM 597 N N . SER A 1 78 ? -5.794 4.607 14.534 1.00 94.50 78 SER A N 1
ATOM 598 C CA . SER A 1 78 ? -4.503 5.281 14.676 1.00 94.50 78 SER A CA 1
ATOM 599 C C . SER A 1 78 ? -4.432 6.583 13.883 1.00 94.50 78 SER A C 1
ATOM 601 O O . SER A 1 78 ? -3.696 7.485 14.288 1.00 94.50 78 SER A O 1
ATOM 603 N N . GLY A 1 79 ? -5.236 6.687 12.825 1.00 92.31 79 GLY A N 1
ATOM 604 C CA . GLY A 1 79 ? -5.222 7.756 11.836 1.00 92.31 79 GLY A CA 1
ATOM 605 C C . GLY A 1 79 ? -4.857 7.200 10.464 1.00 92.31 79 GLY A C 1
ATOM 606 O O . GLY A 1 79 ? -3.890 6.453 10.345 1.00 92.31 79 GLY A O 1
ATOM 607 N N . CYS A 1 80 ? -5.650 7.577 9.466 1.00 92.62 80 CYS A N 1
ATOM 608 C CA . CYS A 1 80 ? -5.440 7.310 8.046 1.00 92.62 80 CY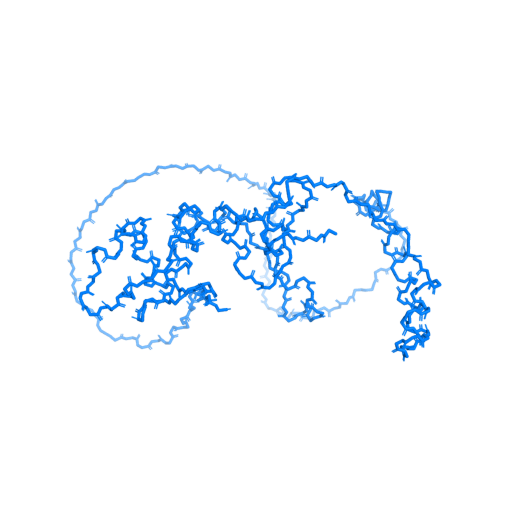S A CA 1
ATOM 609 C C . CYS A 1 80 ? -5.896 8.540 7.250 1.00 92.62 80 CYS A C 1
ATOM 611 O O . CYS A 1 80 ? -6.548 9.426 7.813 1.00 92.62 80 CYS A O 1
ATOM 613 N N . ASP A 1 81 ? -5.610 8.578 5.954 1.00 92.69 81 ASP A N 1
ATOM 614 C CA . ASP A 1 81 ? -5.879 9.762 5.128 1.00 92.69 81 ASP A CA 1
ATOM 615 C C . ASP A 1 81 ? -7.362 9.937 4.752 1.00 92.69 81 ASP A C 1
ATOM 617 O O . ASP A 1 81 ? -7.773 10.995 4.275 1.00 92.69 81 ASP A O 1
ATOM 621 N N . TYR A 1 82 ? -8.196 8.928 5.016 1.00 92.81 82 TYR A N 1
ATOM 622 C CA . TYR A 1 82 ? -9.596 8.890 4.581 1.00 92.81 82 TYR A CA 1
ATOM 623 C C . TYR A 1 82 ? -10.598 9.444 5.605 1.00 92.81 82 TYR A C 1
ATOM 625 O O . TYR A 1 82 ? -11.736 9.752 5.247 1.00 92.81 82 TYR A O 1
ATOM 633 N N . CYS A 1 83 ? -10.223 9.559 6.882 1.00 93.06 83 CYS A N 1
ATOM 634 C CA . CYS A 1 83 ? -11.092 10.122 7.917 1.00 93.06 83 CYS A CA 1
ATOM 635 C C . CYS A 1 83 ? -10.306 10.672 9.111 1.00 93.06 83 CYS A C 1
ATOM 637 O O . CYS A 1 83 ? -9.202 10.222 9.413 1.00 93.06 83 CYS A O 1
ATOM 639 N N . GLU A 1 84 ? -10.915 11.595 9.860 1.00 90.94 84 GLU A N 1
ATOM 640 C CA . GLU A 1 84 ? -10.331 12.082 11.112 1.00 90.94 84 GLU A CA 1
ATOM 641 C C . GLU A 1 84 ? -10.162 10.958 12.146 1.00 90.94 84 GLU A C 1
ATOM 643 O O . GLU A 1 84 ? -10.921 9.988 12.172 1.00 90.94 84 GLU A O 1
ATOM 648 N N . ASN A 1 85 ? -9.186 11.109 13.044 1.00 91.38 85 ASN A N 1
ATOM 649 C CA . ASN A 1 85 ? -8.994 10.207 14.174 1.00 91.38 85 ASN A CA 1
ATOM 650 C C . ASN A 1 85 ? -9.568 10.782 15.478 1.00 91.38 85 ASN A C 1
ATOM 652 O O . ASN A 1 85 ? -9.803 11.981 15.641 1.00 91.38 85 ASN A O 1
ATOM 656 N N . ILE A 1 86 ? -9.758 9.911 16.471 1.00 94.06 86 ILE A N 1
ATOM 657 C CA . ILE A 1 86 ? -10.181 10.336 17.806 1.00 94.06 86 ILE A CA 1
ATOM 658 C C . ILE A 1 86 ? -8.987 10.980 18.523 1.00 94.06 86 ILE A C 1
ATOM 660 O O . ILE A 1 86 ? -7.999 10.316 18.853 1.00 94.06 86 ILE A O 1
ATOM 664 N N . LYS A 1 87 ? -9.093 12.276 18.838 1.00 92.88 87 LYS A N 1
ATOM 665 C CA . LYS A 1 87 ? -8.022 13.035 19.506 1.00 92.88 87 LYS A CA 1
ATOM 666 C C . LYS A 1 87 ? -7.536 12.335 20.780 1.00 92.88 87 LYS A C 1
ATOM 668 O O . LYS A 1 87 ? -8.303 12.030 21.693 1.00 92.88 87 LYS A O 1
ATOM 673 N N . GLY A 1 88 ? -6.224 12.112 20.865 1.00 93.44 88 GLY A N 1
ATOM 674 C CA . GLY A 1 88 ? -5.587 11.428 21.997 1.00 93.44 88 GLY A CA 1
ATOM 675 C C . GLY A 1 88 ? -5.612 9.894 21.921 1.00 93.44 88 GLY A C 1
ATOM 676 O O . GLY A 1 88 ? -5.249 9.233 22.905 1.00 93.44 88 GLY A O 1
ATOM 677 N N . ILE A 1 89 ? -6.023 9.325 20.786 1.00 94.81 89 ILE A N 1
ATOM 678 C CA . ILE A 1 89 ? -5.833 7.919 20.422 1.00 94.81 89 ILE A CA 1
ATOM 679 C C . ILE A 1 89 ? -4.850 7.872 19.248 1.00 94.81 89 ILE A C 1
ATOM 681 O O . ILE A 1 89 ? -5.179 8.257 18.140 1.00 94.81 89 ILE A O 1
ATOM 685 N N . GLY A 1 90 ? -3.621 7.430 19.516 1.00 94.06 90 GLY A N 1
ATOM 686 C CA . GLY A 1 90 ? -2.630 7.108 18.481 1.00 94.06 90 GLY A CA 1
ATOM 687 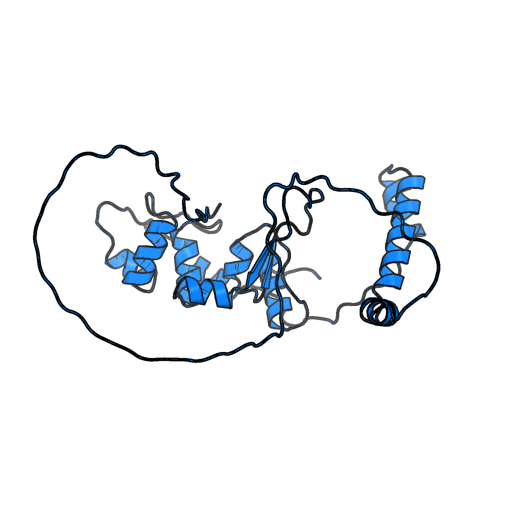C C . GLY A 1 90 ? -2.339 5.607 18.452 1.00 94.06 90 GLY A C 1
ATOM 688 O O . GLY A 1 90 ? -2.877 4.860 19.275 1.00 94.06 90 GLY A O 1
ATOM 689 N N . GLY A 1 91 ? -1.431 5.165 17.578 1.00 94.94 91 GLY A N 1
ATOM 690 C CA . GLY A 1 91 ? -1.191 3.742 17.275 1.00 94.94 91 GLY A CA 1
ATOM 691 C C . GLY A 1 91 ? -1.070 2.801 18.482 1.00 94.94 91 GLY A C 1
ATOM 692 O O . GLY A 1 91 ? -1.766 1.794 18.554 1.00 94.9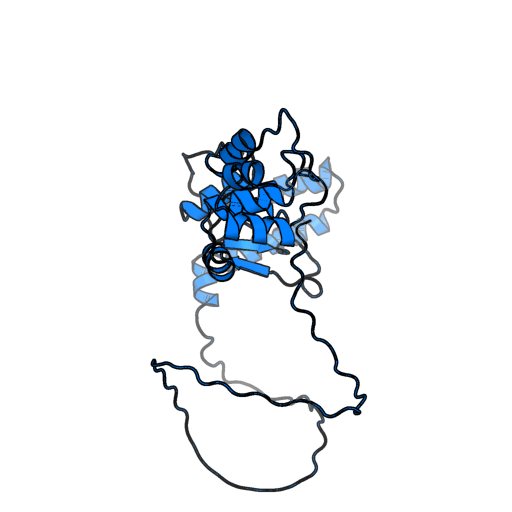4 91 GLY A O 1
ATOM 693 N N . GLN A 1 92 ? -0.272 3.144 19.499 1.00 95.75 92 GLN A N 1
ATOM 694 C CA . GLN A 1 92 ? -0.114 2.293 20.694 1.00 95.75 92 GLN A CA 1
ATOM 695 C C . GLN A 1 92 ? -1.415 2.129 21.492 1.00 95.75 92 GLN A C 1
ATOM 697 O O . G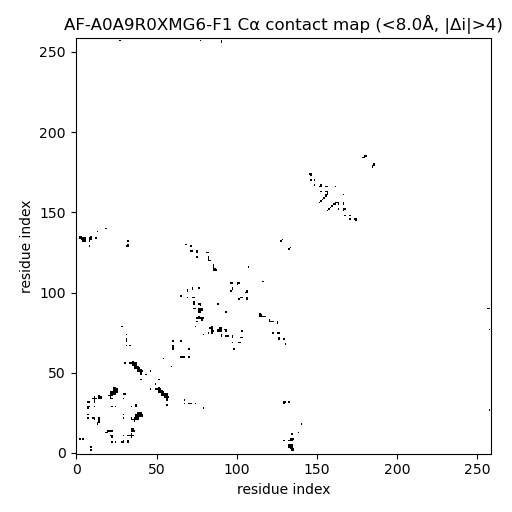LN A 1 92 ? -1.704 1.065 22.047 1.00 95.75 92 GLN A O 1
ATOM 702 N N . ARG A 1 93 ? -2.213 3.198 21.572 1.00 96.31 93 ARG A N 1
ATOM 703 C CA . ARG A 1 93 ? -3.484 3.172 22.294 1.00 96.31 93 ARG A CA 1
ATOM 704 C C . ARG A 1 93 ? -4.567 2.486 21.470 1.00 96.31 93 ARG A C 1
ATOM 706 O O . ARG A 1 93 ? -5.311 1.698 22.044 1.00 96.31 93 ARG A O 1
ATOM 713 N N . ALA A 1 94 ? -4.602 2.738 20.164 1.00 97.38 94 ALA A N 1
ATOM 714 C CA . ALA A 1 94 ? -5.466 2.042 19.219 1.00 97.38 94 ALA A CA 1
ATOM 715 C C . ALA A 1 94 ? -5.225 0.524 19.270 1.00 97.38 94 ALA A C 1
ATOM 717 O O . ALA A 1 94 ? -6.170 -0.230 19.474 1.00 97.38 94 ALA A O 1
ATOM 718 N N . LEU A 1 95 ? -3.962 0.077 19.253 1.00 97.69 95 LEU A N 1
ATOM 719 C CA . LEU A 1 95 ? -3.606 -1.345 19.352 1.00 97.69 95 LEU A CA 1
ATOM 720 C C . LEU A 1 95 ? -4.125 -1.981 20.641 1.00 97.69 95 LEU A C 1
ATOM 722 O O . LEU A 1 95 ? -4.677 -3.081 20.621 1.00 97.69 95 LEU A O 1
ATOM 726 N N . LYS A 1 96 ? -3.975 -1.289 21.775 1.00 97.44 96 LYS A N 1
ATOM 727 C CA . LYS A 1 96 ? -4.510 -1.774 23.051 1.00 97.44 96 LYS A CA 1
ATOM 728 C C . LYS A 1 96 ? -6.034 -1.891 23.014 1.00 97.44 96 LYS A C 1
ATOM 730 O O . LYS A 1 96 ? -6.559 -2.890 23.489 1.00 97.44 96 LYS A O 1
ATOM 735 N N . LEU A 1 97 ? -6.719 -0.885 22.477 1.00 97.56 97 LEU A N 1
ATOM 736 C CA . LEU A 1 97 ? -8.178 -0.857 22.392 1.00 97.56 97 LEU A CA 1
ATOM 737 C C . LEU A 1 97 ? -8.703 -1.965 21.472 1.00 97.56 97 LEU A C 1
ATOM 739 O O . LEU A 1 97 ? -9.583 -2.713 21.881 1.00 97.56 97 LEU A O 1
ATOM 743 N N . ILE A 1 98 ? -8.102 -2.156 20.298 1.00 98.06 98 ILE A N 1
ATOM 744 C CA . ILE A 1 98 ? -8.481 -3.229 19.369 1.00 98.06 98 ILE A CA 1
ATOM 745 C C . ILE A 1 98 ? -8.224 -4.614 19.958 1.00 98.06 98 ILE A C 1
ATOM 747 O O . ILE A 1 98 ? -9.087 -5.479 19.865 1.00 98.06 98 ILE A O 1
ATOM 751 N N . ARG A 1 99 ? -7.104 -4.831 20.657 1.00 97.44 99 ARG A N 1
ATOM 752 C CA . ARG A 1 99 ? -6.871 -6.106 21.361 1.00 97.44 99 ARG A CA 1
ATOM 753 C C . ARG A 1 99 ? -7.890 -6.382 22.470 1.00 97.44 99 ARG A C 1
ATOM 755 O O . ARG A 1 99 ? -8.115 -7.540 22.801 1.00 97.44 99 ARG A O 1
ATOM 762 N N . GLN A 1 100 ? -8.456 -5.340 23.076 1.00 97.31 100 GLN A N 1
ATOM 763 C CA . GLN A 1 100 ? -9.431 -5.466 24.163 1.00 97.31 100 GLN A CA 1
ATOM 764 C C . GLN A 1 100 ? -10.864 -5.648 23.659 1.00 97.31 100 GLN A C 1
ATOM 766 O O . GLN A 1 100 ? -11.617 -6.406 24.262 1.00 97.31 100 GLN A O 1
ATOM 771 N N . HIS A 1 101 ? -11.231 -4.951 22.586 1.00 97.75 101 HIS A N 1
ATOM 772 C CA . HIS A 1 101 ? -12.620 -4.792 22.149 1.00 97.75 101 HIS A CA 1
ATOM 773 C C . HIS A 1 101 ? -12.909 -5.423 20.781 1.00 97.75 101 HIS A C 1
ATOM 775 O O . HIS A 1 101 ? -14.058 -5.670 20.449 1.00 97.75 101 HIS A O 1
ATOM 781 N N . GLY A 1 102 ? -11.882 -5.726 19.988 1.00 97.25 102 GLY A N 1
ATOM 782 C CA . GLY A 1 102 ? -12.002 -6.451 18.725 1.00 97.25 102 GLY A CA 1
ATOM 783 C C . GLY A 1 102 ? -12.371 -5.601 17.507 1.00 97.25 102 GLY A C 1
ATOM 784 O O . GLY A 1 102 ? -11.867 -5.903 16.433 1.00 97.25 102 GLY A O 1
ATOM 785 N N . CYS A 1 103 ? -13.179 -4.550 17.641 1.00 97.75 103 CYS A N 1
ATOM 786 C CA . CYS A 1 103 ? -13.542 -3.659 16.530 1.00 97.75 103 CYS A CA 1
ATOM 787 C C . CYS A 1 103 ? -13.821 -2.222 16.994 1.00 97.75 103 CYS A C 1
ATOM 789 O O . CYS A 1 103 ? -13.963 -1.961 18.192 1.00 97.75 103 CYS A O 1
ATOM 791 N N . ILE A 1 104 ? -13.903 -1.284 16.046 1.00 97.19 104 ILE A N 1
ATOM 792 C CA . ILE A 1 104 ? -14.156 0.142 16.326 1.00 97.19 104 ILE A CA 1
ATOM 793 C C . ILE A 1 104 ? -15.475 0.361 17.076 1.00 97.19 104 ILE A C 1
ATOM 795 O O . ILE A 1 104 ? -15.505 1.143 18.025 1.00 97.19 104 ILE A O 1
ATOM 799 N N . GLU A 1 105 ? -16.541 -0.344 16.701 1.00 96.88 105 GLU A N 1
ATOM 800 C CA . GLU A 1 105 ? -17.866 -0.251 17.323 1.00 96.88 105 GLU A CA 1
ATOM 801 C C . GLU A 1 105 ? -17.781 -0.475 18.840 1.00 96.88 105 GLU A C 1
ATOM 803 O O . GLU A 1 105 ? -18.228 0.356 19.634 1.00 96.88 105 GLU A O 1
ATOM 808 N N . GLU A 1 106 ? -17.142 -1.573 19.246 1.00 97.81 106 GLU A N 1
ATOM 809 C CA . GLU A 1 106 ? -16.959 -1.943 20.651 1.00 97.81 106 GLU A CA 1
ATOM 810 C C . GLU A 1 106 ? -16.007 -0.984 21.376 1.00 97.81 106 GLU A C 1
ATOM 812 O O . GLU A 1 106 ? -16.210 -0.666 22.552 1.00 97.81 106 GLU A O 1
ATOM 817 N N . VAL A 1 107 ? -14.987 -0.467 20.680 1.00 96.69 107 VAL A N 1
ATOM 818 C CA . VAL A 1 107 ? -14.095 0.565 21.229 1.00 96.69 107 VAL A CA 1
ATOM 819 C C . VAL A 1 107 ? -14.875 1.832 21.558 1.00 96.69 107 VAL A C 1
ATOM 821 O O . VAL A 1 107 ? -14.702 2.365 22.652 1.00 96.69 107 VAL A O 1
ATOM 824 N N . VAL A 1 108 ? -15.726 2.307 20.646 1.00 95.25 108 VAL A N 1
ATOM 825 C CA . VAL A 1 108 ? -16.522 3.531 20.819 1.00 95.25 108 VAL A CA 1
ATOM 826 C C . VAL A 1 108 ? -17.514 3.380 21.972 1.00 95.25 108 VAL A C 1
ATOM 828 O O . VAL A 1 108 ? -17.605 4.278 22.810 1.00 95.25 108 VAL A O 1
ATOM 831 N N . GLN A 1 109 ? -18.190 2.232 22.086 1.00 94.88 109 GLN A N 1
ATOM 832 C CA . GLN A 1 109 ? -19.137 1.963 23.178 1.00 94.88 109 GLN A CA 1
ATOM 833 C C . GLN A 1 109 ? -18.472 1.935 24.562 1.00 94.88 109 GLN A C 1
ATOM 835 O O . GLN A 1 109 ? -19.064 2.371 25.550 1.00 94.88 109 GLN A O 1
ATOM 840 N N . ASN A 1 110 ? -17.231 1.450 24.639 1.00 95.31 110 ASN A N 1
ATOM 841 C CA . ASN A 1 110 ? -16.482 1.307 25.890 1.00 95.31 110 ASN A CA 1
ATOM 842 C C . ASN A 1 110 ? -15.480 2.449 26.131 1.00 95.31 110 ASN A C 1
ATOM 844 O O . ASN A 1 110 ? -14.659 2.395 27.058 1.00 95.31 110 ASN A O 1
ATOM 848 N N . LEU A 1 111 ? -15.520 3.499 25.308 1.00 93.75 111 LEU A N 1
ATOM 849 C CA . LEU A 1 111 ? -14.553 4.579 25.380 1.00 93.75 111 LEU A CA 1
ATOM 850 C C . LEU A 1 111 ? -14.810 5.471 26.599 1.00 93.75 111 LEU A C 1
ATOM 852 O O . LEU A 1 111 ? -15.934 5.842 26.932 1.00 93.75 111 LEU A O 1
ATOM 856 N N . HIS A 1 112 ? -13.738 5.871 27.284 1.00 91.94 112 HIS A N 1
ATOM 857 C CA . HIS A 1 112 ? -13.862 6.803 28.403 1.00 91.94 112 HIS A CA 1
ATOM 858 C C . HIS A 1 112 ? -14.428 8.145 27.915 1.00 91.94 112 HIS A C 1
ATOM 860 O O . HIS A 1 112 ? -13.879 8.724 26.982 1.00 91.94 112 HIS A O 1
ATOM 866 N N . LYS A 1 113 ? -15.391 8.723 28.647 1.00 90.38 113 LYS A N 1
ATOM 867 C CA . LYS A 1 113 ? -16.079 10.009 28.362 1.00 90.38 113 LYS A CA 1
ATOM 868 C C . LYS A 1 113 ? -15.190 11.245 28.139 1.00 90.38 113 LYS A C 1
ATOM 870 O O . LYS A 1 113 ? -15.691 12.329 27.886 1.00 90.38 113 LYS A O 1
ATOM 875 N N . ARG A 1 114 ? -13.872 11.105 28.300 1.00 92.50 114 ARG A N 1
ATOM 876 C CA . ARG A 1 114 ? -12.904 12.178 28.030 1.00 92.50 114 ARG A CA 1
ATOM 877 C C . ARG A 1 114 ? -12.558 12.280 26.545 1.00 92.50 114 ARG A C 1
ATOM 879 O O . ARG A 1 114 ? -11.931 13.248 26.140 1.00 92.50 114 ARG A O 1
ATOM 886 N N . TYR A 1 115 ? -12.860 11.229 25.790 1.00 94.06 115 TYR A N 1
ATOM 887 C CA . TYR A 1 115 ? -12.665 11.168 24.357 1.00 94.06 115 TYR A CA 1
ATOM 888 C C . TYR A 1 115 ? -13.947 11.609 23.673 1.00 94.06 115 TYR A C 1
ATOM 890 O O . TYR A 1 115 ? -15.024 11.122 24.009 1.00 94.06 115 TYR A O 1
ATOM 898 N N . THR A 1 116 ? -13.804 12.513 22.714 1.00 92.62 116 THR A N 1
ATOM 899 C CA . THR A 1 116 ? -14.899 12.945 21.853 1.00 92.62 116 THR A CA 1
ATOM 900 C C . THR A 1 116 ? -14.789 12.178 20.548 1.00 92.62 116 THR A C 1
ATOM 902 O O . THR A 1 116 ? -13.781 12.298 19.852 1.00 92.62 116 THR A O 1
ATOM 905 N N . VAL A 1 117 ? -15.801 11.371 20.252 1.00 92.69 117 VAL A N 1
ATOM 906 C CA . VAL A 1 117 ? -15.950 10.714 18.952 1.00 92.69 117 V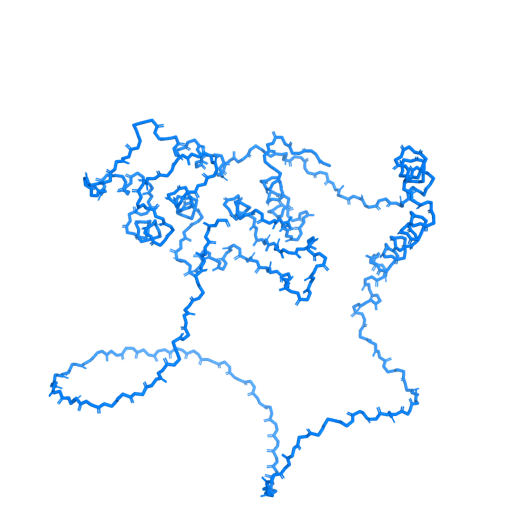AL A CA 1
ATOM 907 C C . VAL A 1 117 ? -16.687 11.692 18.031 1.00 92.69 117 VAL A C 1
ATOM 909 O O . VAL A 1 117 ? -17.659 12.293 18.498 1.00 92.69 117 VAL A O 1
ATOM 912 N N . PRO A 1 118 ? -16.231 11.915 16.786 1.00 89.19 118 PRO A N 1
ATOM 913 C CA . PRO A 1 118 ? -16.978 12.732 15.833 1.00 89.19 118 PRO A CA 1
ATOM 914 C C . PRO A 1 118 ? -18.379 12.144 15.602 1.00 89.19 118 PRO A C 1
ATOM 916 O O . PRO A 1 118 ? -18.522 10.925 15.535 1.00 89.19 118 PRO A O 1
ATOM 919 N N . GLU A 1 119 ? -19.405 12.996 15.523 1.00 84.94 119 GLU A N 1
ATOM 920 C CA . GLU A 1 119 ? -20.807 12.555 15.412 1.00 84.94 119 GLU A CA 1
ATOM 921 C C . GLU A 1 119 ? -21.059 11.800 14.097 1.00 84.94 119 GLU A C 1
ATOM 923 O O . GLU A 1 119 ? -21.603 10.699 14.117 1.00 84.94 119 GLU A O 1
ATOM 928 N N . ASP A 1 120 ? -20.524 12.320 12.991 1.00 90.69 120 ASP A N 1
ATOM 929 C CA . ASP A 1 120 ? -20.602 11.722 11.654 1.00 90.69 120 ASP A CA 1
ATOM 930 C C . ASP A 1 120 ? -19.271 11.061 11.253 1.00 90.69 120 ASP A C 1
ATOM 932 O O . ASP A 1 120 ? -18.726 11.330 10.184 1.00 9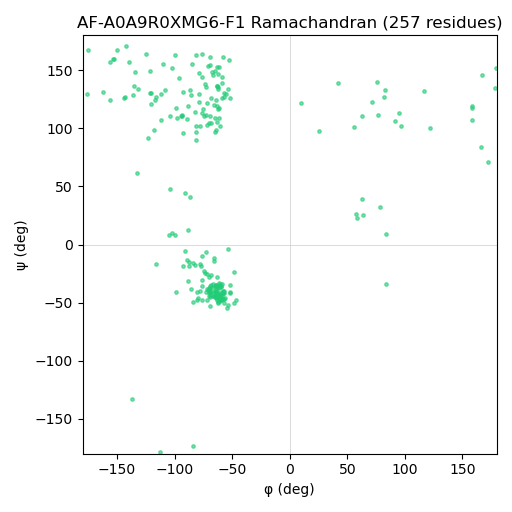0.69 120 ASP A O 1
ATOM 936 N N . TRP A 1 121 ? -18.673 10.256 12.140 1.00 94.31 121 TRP A N 1
ATOM 937 C CA . TRP A 1 121 ? -17.380 9.620 11.862 1.00 94.31 121 TRP A CA 1
ATOM 938 C C . TRP A 1 121 ? -17.518 8.487 10.821 1.00 94.31 121 TRP A C 1
ATOM 940 O O . TRP A 1 121 ? -18.073 7.442 11.166 1.00 94.31 121 TRP A O 1
ATOM 950 N N . PRO A 1 122 ? -16.983 8.623 9.586 1.00 96.38 122 PRO A N 1
ATOM 951 C CA . PRO A 1 122 ? -17.292 7.720 8.470 1.00 96.38 122 PRO A CA 1
ATOM 952 C C . PRO A 1 122 ? -16.384 6.476 8.444 1.00 96.38 122 PRO A C 1
ATOM 954 O O . PRO A 1 122 ? -15.851 6.067 7.409 1.00 96.38 122 PRO A O 1
ATOM 957 N N . TYR A 1 123 ? -16.106 5.890 9.611 1.00 96.19 123 TYR A N 1
ATOM 958 C CA . TYR A 1 123 ? -15.138 4.794 9.710 1.00 96.19 123 TYR A CA 1
ATOM 959 C C . TYR A 1 123 ? -15.633 3.516 9.020 1.00 96.19 123 TYR A C 1
ATOM 961 O O . TYR A 1 123 ? -14.814 2.706 8.584 1.00 96.19 123 TYR A O 1
ATOM 969 N N . GLN A 1 124 ? -16.951 3.309 8.897 1.00 96.62 124 GLN A N 1
ATOM 970 C CA . GLN A 1 124 ? -17.502 2.151 8.191 1.00 96.62 124 GLN A CA 1
ATOM 971 C C . GLN A 1 124 ? -17.279 2.245 6.679 1.00 96.62 124 GLN A C 1
ATOM 973 O O . GLN A 1 124 ? -16.952 1.235 6.045 1.00 96.62 124 GLN A O 1
ATOM 978 N N . GLU A 1 125 ? -17.415 3.436 6.097 1.00 96.81 125 GLU A N 1
ATOM 979 C CA . GLU A 1 125 ? -17.123 3.693 4.687 1.00 96.81 125 GLU A CA 1
ATOM 980 C C . GLU A 1 125 ? -15.637 3.467 4.406 1.00 96.81 125 GLU A C 1
ATOM 982 O O . GLU A 1 125 ? -15.291 2.743 3.472 1.00 96.81 125 GLU A O 1
ATOM 987 N N . VAL A 1 126 ? -14.757 3.987 5.268 1.00 96.81 126 VAL A N 1
ATOM 988 C CA . VAL A 1 126 ? -13.302 3.786 5.154 1.00 96.81 126 VAL A CA 1
ATOM 989 C C . VAL A 1 126 ? -12.921 2.312 5.310 1.00 96.81 126 VAL A C 1
ATOM 991 O O . VAL A 1 126 ? -12.142 1.772 4.524 1.00 96.81 126 VAL A O 1
ATOM 994 N N . ARG A 1 127 ? -13.515 1.601 6.272 1.00 97.50 127 ARG A N 1
ATOM 995 C CA . ARG A 1 127 ? -13.316 0.151 6.412 1.00 97.50 127 ARG A CA 1
ATOM 996 C C . ARG A 1 127 ? -13.742 -0.588 5.144 1.00 97.50 127 ARG A C 1
ATOM 998 O O . ARG A 1 127 ? -13.064 -1.521 4.717 1.00 97.50 127 ARG A O 1
ATOM 1005 N N . THR A 1 128 ? -14.856 -0.182 4.539 1.00 97.44 128 THR A N 1
ATOM 1006 C CA . THR A 1 128 ? -15.344 -0.770 3.285 1.00 97.44 128 THR A CA 1
ATOM 1007 C C . THR A 1 128 ? -14.375 -0.502 2.139 1.00 97.44 128 THR A C 1
ATOM 1009 O O . THR A 1 128 ? -14.082 -1.432 1.391 1.00 97.44 128 THR A O 1
ATOM 1012 N N . LEU A 1 129 ? -13.804 0.703 2.054 1.00 96.38 129 LEU A N 1
ATOM 1013 C CA . LEU A 1 129 ? -12.778 1.061 1.071 1.00 96.38 129 LEU A CA 1
ATOM 1014 C C . LEU A 1 129 ? -11.567 0.121 1.143 1.00 96.38 129 LEU A C 1
ATOM 1016 O O . LEU A 1 129 ? -11.144 -0.405 0.114 1.00 96.38 129 LEU A O 1
ATOM 1020 N N . PHE A 1 130 ? -11.053 -0.171 2.341 1.00 96.81 130 PHE A N 1
ATOM 1021 C CA . PHE A 1 130 ? -9.922 -1.094 2.496 1.00 96.81 130 PHE A CA 1
ATOM 1022 C C . PHE A 1 130 ? -10.290 -2.560 2.236 1.00 96.81 130 PHE A C 1
ATOM 1024 O O . PHE A 1 130 ? -9.504 -3.310 1.651 1.00 96.81 130 PHE A O 1
ATOM 1031 N N . LYS A 1 131 ? -11.483 -2.995 2.660 1.00 96.19 131 LYS A N 1
ATOM 1032 C CA . LYS A 1 131 ? -11.924 -4.395 2.519 1.00 96.19 131 LYS A CA 1
ATOM 1033 C C . LYS A 1 131 ? -12.362 -4.747 1.101 1.00 96.19 131 LYS A C 1
ATOM 1035 O O . LYS A 1 131 ? -12.173 -5.884 0.669 1.00 96.19 131 LYS A O 1
ATOM 1040 N N . GLN A 1 132 ? -12.986 -3.805 0.408 1.00 95.69 132 GLN A N 1
ATOM 1041 C CA . GLN A 1 132 ? -13.586 -3.979 -0.912 1.00 95.69 132 GLN A CA 1
ATOM 1042 C C . GLN A 1 132 ? -13.162 -2.826 -1.832 1.00 95.69 132 GLN A C 1
ATOM 1044 O O . GLN A 1 132 ? -14.011 -2.059 -2.294 1.00 95.69 132 GLN A O 1
ATOM 1049 N N . PRO A 1 133 ? -11.852 -2.674 -2.099 1.00 95.56 133 PRO A N 1
ATOM 1050 C CA . PRO A 1 133 ? -11.380 -1.588 -2.935 1.00 95.56 133 PRO A CA 1
ATOM 1051 C C . PRO A 1 133 ? -11.870 -1.759 -4.371 1.00 95.56 133 PRO A C 1
ATOM 1053 O O . PRO A 1 133 ? -11.952 -2.874 -4.897 1.00 95.56 133 PRO A O 1
ATOM 1056 N N . ASN A 1 134 ? -12.136 -0.635 -5.030 1.00 96.00 134 ASN A N 1
ATOM 1057 C CA . ASN A 1 134 ? -12.429 -0.622 -6.454 1.00 96.00 134 ASN A CA 1
ATOM 1058 C C . ASN A 1 134 ? -11.148 -0.948 -7.240 1.00 96.00 134 ASN A C 1
ATOM 1060 O O . ASN A 1 134 ? -10.256 -0.108 -7.358 1.00 96.00 134 ASN A O 1
ATOM 1064 N N . VAL A 1 135 ? -11.051 -2.174 -7.758 1.00 96.00 135 VAL A N 1
ATOM 1065 C CA . VAL A 1 135 ? -9.897 -2.679 -8.518 1.00 96.00 135 VAL A CA 1
ATOM 1066 C C . VAL A 1 135 ? -10.359 -3.411 -9.775 1.00 96.00 135 VAL A C 1
ATOM 1068 O O . VAL A 1 135 ? -11.405 -4.059 -9.791 1.00 96.00 135 VAL A O 1
ATOM 1071 N N . CYS A 1 136 ? -9.555 -3.364 -10.833 1.00 94.38 136 CYS A N 1
ATOM 1072 C CA . CYS A 1 136 ? -9.746 -4.193 -12.014 1.00 94.38 136 CYS A CA 1
ATOM 1073 C C . CYS A 1 136 ? -9.571 -5.673 -11.649 1.00 94.38 136 CYS A C 1
ATOM 1075 O O . CYS A 1 136 ? -8.518 -6.078 -11.144 1.00 94.38 136 CYS A O 1
ATOM 1077 N N . THR A 1 137 ? -10.595 -6.472 -11.945 1.00 89.31 137 THR A N 1
ATOM 1078 C CA . THR A 1 137 ? -10.616 -7.931 -11.757 1.00 89.31 137 THR A CA 1
ATOM 1079 C C . THR A 1 137 ? -10.068 -8.678 -12.972 1.00 89.31 137 THR A C 1
ATOM 1081 O O . THR A 1 137 ? -9.443 -9.727 -12.829 1.00 89.31 137 THR A O 1
ATOM 1084 N N . GLU A 1 138 ? -10.245 -8.117 -14.166 1.00 90.50 138 GLU A N 1
ATOM 1085 C CA . GLU A 1 138 ? -9.669 -8.626 -15.408 1.00 90.50 138 GLU A CA 1
ATOM 1086 C C . GLU A 1 138 ? -8.213 -8.167 -15.521 1.00 90.50 138 GLU A C 1
ATOM 1088 O O . GLU A 1 138 ? -7.903 -7.083 -16.018 1.00 90.50 138 GLU A O 1
ATOM 1093 N N . ILE A 1 139 ? -7.304 -8.983 -14.988 1.00 86.00 139 ILE A N 1
ATOM 1094 C CA . ILE A 1 139 ? -5.875 -8.671 -14.962 1.00 86.00 139 ILE A CA 1
ATOM 1095 C C . ILE A 1 139 ? -5.198 -9.297 -16.192 1.00 86.00 139 ILE A C 1
ATOM 1097 O O . ILE A 1 139 ? -5.073 -10.526 -16.243 1.00 86.00 139 ILE A O 1
ATOM 1101 N N . PRO A 1 140 ? -4.728 -8.493 -17.166 1.00 85.69 140 PRO A N 1
ATOM 1102 C CA . PRO A 1 140 ? -4.018 -9.012 -18.327 1.00 85.69 140 PRO A CA 1
ATOM 1103 C C . PRO A 1 140 ? -2.640 -9.553 -17.932 1.00 85.69 140 PRO A C 1
ATOM 1105 O O . PRO A 1 140 ? -2.077 -9.195 -16.894 1.00 85.69 140 PRO A O 1
ATOM 1108 N N . ASP A 1 141 ? -2.064 -10.388 -18.791 1.00 86.88 141 ASP A N 1
ATOM 1109 C CA . ASP A 1 141 ? -0.673 -10.796 -18.629 1.00 86.88 141 ASP A CA 1
ATOM 1110 C C . ASP A 1 141 ? 0.276 -9.645 -18.974 1.00 86.88 141 ASP A C 1
ATOM 1112 O O . ASP A 1 141 ? 0.118 -8.946 -19.978 1.00 86.88 141 ASP A O 1
ATOM 1116 N N . PHE A 1 142 ? 1.285 -9.456 -18.126 1.00 88.06 142 PHE A N 1
ATOM 1117 C CA . PHE A 1 142 ? 2.292 -8.424 -18.323 1.00 88.06 142 PHE A CA 1
ATOM 1118 C C . PHE A 1 142 ? 3.326 -8.872 -19.353 1.00 88.06 142 PHE A C 1
ATOM 1120 O O . PHE A 1 142 ? 3.916 -9.947 -19.236 1.00 88.06 142 PHE A O 1
ATOM 1127 N N . GLN A 1 143 ? 3.583 -8.011 -20.334 1.00 86.06 143 GLN A N 1
ATOM 1128 C CA . GLN A 1 143 ? 4.625 -8.211 -21.333 1.00 86.06 143 GLN A CA 1
ATOM 1129 C C . GLN A 1 143 ? 5.611 -7.052 -21.277 1.00 86.06 143 GLN A C 1
ATOM 1131 O O . GLN A 1 143 ? 5.219 -5.885 -21.304 1.00 86.06 143 GLN A O 1
ATOM 1136 N N . TRP A 1 144 ? 6.899 -7.380 -21.226 1.00 85.56 144 TRP A N 1
ATOM 1137 C CA . TRP A 1 144 ? 7.961 -6.398 -21.389 1.00 85.56 144 TRP A CA 1
ATOM 1138 C C . TRP A 1 144 ? 8.407 -6.377 -22.847 1.00 85.56 144 TRP A C 1
ATOM 1140 O O . TRP A 1 144 ? 8.984 -7.347 -23.335 1.00 85.56 144 TRP A O 1
ATOM 1150 N N . ALA A 1 145 ? 8.103 -5.279 -23.538 1.00 87.50 145 ALA A N 1
ATOM 1151 C CA . ALA A 1 145 ? 8.507 -5.058 -24.920 1.00 87.50 145 ALA A CA 1
ATOM 1152 C C . ALA A 1 145 ? 9.955 -4.550 -25.016 1.00 87.50 145 ALA A C 1
ATOM 1154 O O . ALA A 1 145 ? 10.541 -4.067 -24.041 1.00 87.50 145 ALA A O 1
ATOM 1155 N N . SER A 1 146 ? 10.536 -4.649 -26.212 1.00 88.31 146 SER A N 1
ATOM 1156 C CA . SER A 1 146 ? 11.811 -4.005 -26.522 1.00 88.31 146 SER A CA 1
ATOM 1157 C C . SER A 1 146 ? 11.698 -2.486 -26.406 1.00 88.31 146 SER A C 1
ATOM 1159 O O . SER A 1 146 ? 10.661 -1.905 -26.715 1.00 88.31 146 SER A O 1
ATOM 1161 N N . VAL A 1 147 ? 12.788 -1.847 -25.990 1.00 92.69 147 VAL A N 1
ATOM 1162 C CA . VAL A 1 147 ? 12.861 -0.388 -25.862 1.00 92.69 147 VAL A CA 1
ATOM 1163 C C . VAL A 1 147 ? 12.823 0.264 -27.245 1.00 92.69 147 VAL A C 1
ATOM 1165 O O . VAL A 1 147 ? 13.668 -0.052 -28.082 1.00 92.69 147 VAL A O 1
ATOM 1168 N N . ASP A 1 148 ? 11.889 1.193 -27.445 1.00 94.88 148 ASP A N 1
ATOM 1169 C CA . ASP A 1 148 ? 11.837 2.088 -28.605 1.00 94.88 148 ASP A CA 1
ATOM 1170 C C . ASP A 1 148 ? 12.864 3.217 -28.421 1.00 94.88 148 ASP A C 1
ATOM 1172 O O . ASP A 1 148 ? 12.680 4.118 -27.598 1.00 94.88 148 ASP A O 1
ATOM 1176 N N . LYS A 1 149 ? 14.008 3.113 -29.109 1.00 95.38 149 LYS A N 1
ATOM 1177 C CA . LYS A 1 149 ? 15.115 4.067 -28.951 1.00 95.38 149 LYS A CA 1
ATOM 1178 C C . LYS A 1 149 ? 14.746 5.409 -29.574 1.00 95.38 149 LYS A C 1
ATOM 1180 O O . LYS A 1 149 ? 14.994 6.444 -28.959 1.00 95.38 149 LYS A O 1
ATOM 1185 N N . GLU A 1 150 ? 14.224 5.371 -30.792 1.00 96.00 150 GLU A N 1
ATOM 1186 C CA . GLU A 1 150 ? 13.878 6.534 -31.597 1.00 96.00 150 GLU A CA 1
ATOM 1187 C C . GLU A 1 150 ? 12.800 7.353 -30.884 1.00 96.00 150 GLU A C 1
ATOM 1189 O O . GLU A 1 150 ? 13.033 8.524 -30.591 1.00 96.00 150 GLU A O 1
ATOM 1194 N N . GLY A 1 151 ? 11.711 6.711 -30.446 1.00 96.75 151 GLY A N 1
ATOM 1195 C CA . GLY A 1 151 ? 10.646 7.382 -29.696 1.00 96.75 151 GLY A CA 1
ATOM 1196 C C . GLY A 1 151 ? 11.115 7.984 -28.366 1.00 96.75 151 GLY A C 1
ATOM 1197 O O . GLY A 1 151 ? 10.682 9.072 -27.986 1.00 96.75 151 GLY A O 1
ATOM 1198 N N . LEU A 1 152 ? 12.047 7.330 -27.657 1.00 96.12 152 LEU A N 1
ATOM 1199 C CA . LEU A 1 152 ? 12.631 7.893 -26.432 1.00 96.12 152 LEU A CA 1
ATOM 1200 C C . LEU A 1 152 ? 13.539 9.097 -26.698 1.00 96.12 152 LEU A C 1
ATOM 1202 O O . LEU A 1 152 ? 13.583 10.003 -25.865 1.00 96.12 152 LEU A O 1
ATOM 1206 N N . LEU A 1 153 ? 14.281 9.113 -27.807 1.00 96.12 153 LEU A N 1
ATOM 1207 C CA . LEU A 1 153 ? 15.095 10.267 -28.196 1.00 96.12 153 LEU A CA 1
ATOM 1208 C C . LEU A 1 153 ? 14.212 11.442 -28.614 1.00 96.12 153 LEU A C 1
ATOM 1210 O O . LEU A 1 153 ? 14.438 12.550 -28.130 1.00 96.12 153 LEU A O 1
ATOM 1214 N N . ASP A 1 154 ? 13.192 11.188 -29.430 1.00 97.50 154 ASP A N 1
ATOM 1215 C CA . ASP A 1 154 ? 12.181 12.168 -29.846 1.00 97.50 154 ASP A CA 1
ATOM 1216 C C . ASP A 1 154 ? 11.529 12.825 -28.627 1.00 97.50 154 ASP A C 1
ATOM 1218 O O . ASP A 1 154 ? 11.642 14.039 -28.434 1.00 97.50 154 ASP A O 1
ATOM 1222 N N . PHE A 1 155 ? 10.985 12.024 -27.712 1.00 97.81 155 PHE A N 1
ATOM 1223 C CA . PHE A 1 155 ? 10.321 12.550 -26.524 1.00 97.81 155 PHE A CA 1
ATOM 1224 C C . PHE A 1 155 ? 11.294 13.208 -25.531 1.00 97.81 155 PHE A C 1
ATOM 1226 O O . PHE A 1 155 ? 11.100 14.350 -25.117 1.00 97.81 155 PHE A O 1
ATOM 1233 N N . LEU A 1 156 ? 12.360 12.524 -25.102 1.00 97.31 156 LEU A N 1
ATOM 1234 C CA . LEU A 1 156 ? 13.212 13.051 -24.030 1.00 97.31 156 LEU A CA 1
ATOM 1235 C C . LEU A 1 156 ? 14.189 14.115 -24.533 1.00 97.31 156 LEU A C 1
ATOM 1237 O O . LEU A 1 156 ? 14.344 15.147 -23.883 1.00 97.31 156 LEU A O 1
ATOM 1241 N N . ALA A 1 157 ? 14.874 13.881 -25.653 1.00 95.50 157 ALA A N 1
ATOM 1242 C CA . ALA A 1 157 ? 15.921 14.785 -26.118 1.00 95.50 157 ALA A CA 1
ATOM 1243 C C . ALA A 1 157 ? 15.359 15.956 -26.930 1.00 95.50 157 ALA A C 1
ATOM 1245 O O . ALA A 1 157 ? 15.691 17.102 -26.628 1.00 95.50 157 ALA A O 1
ATOM 1246 N N . PHE A 1 158 ? 14.505 15.692 -27.923 1.00 93.69 158 PHE A N 1
ATOM 1247 C CA . PHE A 1 158 ? 14.008 16.743 -28.815 1.00 93.69 158 PHE A CA 1
ATOM 1248 C C . PHE A 1 158 ? 12.859 17.552 -28.196 1.00 93.69 158 PHE A C 1
ATOM 1250 O O . PHE A 1 158 ? 12.930 18.780 -28.196 1.00 93.69 158 PHE A O 1
ATOM 1257 N N . GLU A 1 159 ? 11.840 16.907 -27.620 1.00 97.06 159 GLU A N 1
ATOM 1258 C CA . GLU A 1 159 ? 10.697 17.620 -27.021 1.00 97.06 159 GLU A CA 1
ATOM 1259 C C . GLU A 1 159 ? 10.998 18.155 -25.612 1.00 97.06 159 GLU A C 1
ATOM 1261 O O . GLU A 1 159 ? 10.633 19.282 -25.281 1.00 97.06 159 GLU A O 1
ATOM 1266 N N . ASN A 1 160 ? 11.697 17.374 -24.780 1.00 96.81 160 ASN A N 1
ATOM 1267 C CA . ASN A 1 160 ? 11.942 17.709 -23.369 1.00 96.81 160 ASN A CA 1
ATOM 1268 C C . ASN A 1 160 ? 13.379 18.185 -23.070 1.00 96.81 160 ASN A C 1
ATOM 1270 O O . ASN A 1 160 ? 13.733 18.385 -21.907 1.00 96.81 160 ASN A O 1
ATOM 1274 N N . SER A 1 161 ? 14.209 18.408 -24.099 1.00 96.00 161 SER A N 1
ATOM 1275 C CA . SER A 1 161 ? 15.558 18.998 -23.984 1.00 96.00 161 SER A CA 1
ATOM 1276 C C . SER A 1 161 ? 16.532 18.254 -23.050 1.00 96.00 161 SER A C 1
ATOM 1278 O O . SER A 1 161 ? 17.474 18.847 -22.512 1.00 96.00 161 SER A O 1
ATOM 1280 N N . PHE A 1 162 ? 16.351 16.947 -22.840 1.00 96.56 162 PHE A N 1
ATOM 1281 C CA . PHE A 1 162 ? 17.359 16.120 -22.175 1.00 96.56 162 PHE A CA 1
ATOM 1282 C C . PHE A 1 162 ? 18.577 15.908 -23.090 1.00 96.56 162 PHE A C 1
ATOM 1284 O O . PHE A 1 162 ? 18.490 15.915 -24.313 1.00 96.56 162 PHE A O 1
ATOM 1291 N N . SER A 1 163 ? 19.752 15.677 -22.500 1.00 97.06 163 SER A N 1
ATOM 1292 C CA . SER A 1 163 ? 20.964 15.373 -23.275 1.00 97.06 163 SER A CA 1
ATOM 1293 C C . SER A 1 163 ? 20.805 14.059 -24.047 1.00 97.06 163 SER A C 1
ATOM 1295 O O . SER A 1 163 ? 20.682 13.000 -23.424 1.00 97.06 163 SER A O 1
ATOM 1297 N N . SER A 1 164 ? 20.890 14.126 -25.379 1.00 95.44 164 SER A N 1
ATOM 1298 C CA . SER A 1 164 ? 20.840 12.971 -26.290 1.00 95.44 164 SER A CA 1
ATOM 1299 C C . SER A 1 164 ? 21.785 11.855 -25.846 1.00 95.44 164 SER A C 1
ATOM 1301 O O . SER A 1 164 ? 21.356 10.727 -25.624 1.00 95.44 164 SER A O 1
ATOM 1303 N N . ASP A 1 165 ? 23.045 12.195 -25.571 1.00 96.44 165 ASP A N 1
ATOM 1304 C CA . ASP A 1 165 ? 24.069 11.244 -25.131 1.00 96.44 165 ASP A CA 1
ATOM 1305 C C . ASP A 1 165 ? 23.693 10.522 -23.829 1.00 96.44 165 ASP A C 1
ATOM 1307 O O . ASP A 1 165 ? 24.065 9.365 -23.615 1.00 96.44 165 ASP A O 1
ATOM 1311 N N . ARG A 1 166 ? 22.986 11.200 -22.911 1.00 96.25 166 ARG A N 1
ATOM 1312 C CA . ARG A 1 166 ? 22.515 10.579 -21.662 1.00 96.25 166 ARG A CA 1
ATOM 1313 C C . ARG A 1 166 ? 21.359 9.625 -21.925 1.00 96.25 166 ARG A C 1
ATOM 1315 O O . ARG A 1 166 ? 21.346 8.549 -21.327 1.00 96.25 166 ARG A O 1
ATOM 1322 N N . VAL A 1 167 ? 20.430 10.006 -22.801 1.00 96.19 167 VAL A N 1
ATOM 1323 C CA . VAL A 1 167 ? 19.289 9.169 -23.194 1.00 96.19 167 VAL A CA 1
ATOM 1324 C C . VAL A 1 167 ? 19.788 7.909 -23.900 1.00 96.19 167 VAL A C 1
ATOM 1326 O O . VAL A 1 167 ? 19.439 6.808 -23.482 1.00 96.19 167 VAL A O 1
ATOM 1329 N N . GLU A 1 168 ? 20.702 8.030 -24.866 1.00 96.25 168 GLU A N 1
ATOM 1330 C CA . GLU A 1 168 ? 21.283 6.872 -25.559 1.00 96.25 168 GLU A CA 1
ATOM 1331 C C . GLU A 1 168 ? 21.982 5.911 -24.594 1.00 96.25 168 GLU A C 1
ATOM 1333 O O . GLU A 1 168 ? 21.723 4.707 -24.602 1.00 96.25 168 GLU A O 1
ATOM 1338 N N . LYS A 1 169 ? 22.816 6.435 -23.688 1.00 96.69 169 LYS A N 1
ATOM 1339 C CA . LYS A 1 169 ? 23.481 5.612 -22.665 1.00 96.69 169 LYS A CA 1
ATOM 1340 C C . LYS A 1 169 ? 22.487 4.923 -21.730 1.00 96.69 169 LYS A C 1
ATOM 1342 O O . LYS A 1 169 ? 22.783 3.833 -21.242 1.00 96.69 169 LYS A O 1
ATOM 1347 N N . ALA A 1 170 ? 21.347 5.545 -21.430 1.00 94.94 170 ALA A N 1
ATOM 1348 C CA . ALA A 1 170 ? 20.297 4.928 -20.625 1.00 94.94 170 ALA A CA 1
ATOM 1349 C C . ALA A 1 170 ? 19.596 3.798 -21.392 1.00 94.94 170 ALA A C 1
ATOM 1351 O O . ALA A 1 170 ? 19.436 2.712 -20.839 1.00 94.94 170 ALA A O 1
ATOM 1352 N N . VAL A 1 171 ? 19.268 4.008 -22.670 1.00 95.56 171 VAL A N 1
ATOM 1353 C CA . VAL A 1 171 ? 18.666 2.985 -23.542 1.00 95.56 171 VAL A CA 1
ATOM 1354 C C . VAL A 1 171 ? 19.554 1.745 -23.635 1.00 95.56 171 VAL A C 1
ATOM 1356 O O . VAL A 1 171 ? 19.072 0.631 -23.433 1.00 95.56 171 VAL A O 1
ATOM 1359 N N . GLU A 1 172 ? 20.859 1.915 -23.850 1.00 94.94 172 GLU A N 1
ATOM 1360 C CA . GLU A 1 172 ? 21.795 0.785 -23.925 1.00 94.94 172 GLU A CA 1
ATOM 1361 C C . GLU A 1 172 ? 21.894 0.017 -22.596 1.00 94.94 172 GLU A C 1
ATOM 1363 O O . GLU A 1 172 ? 21.950 -1.215 -22.584 1.00 94.94 172 GLU A O 1
ATOM 1368 N N . LYS A 1 173 ? 21.820 0.713 -21.452 1.00 93.75 173 LYS A N 1
ATOM 1369 C CA . LYS A 1 173 ? 21.743 0.059 -20.133 1.00 93.75 173 LYS A CA 1
ATOM 1370 C C . LYS A 1 173 ? 20.457 -0.748 -19.960 1.00 93.75 173 LYS A C 1
ATOM 1372 O O . LYS A 1 173 ? 20.517 -1.840 -19.397 1.00 93.75 173 LYS A O 1
ATOM 1377 N N . ILE A 1 174 ? 19.316 -0.230 -20.420 1.00 92.62 174 ILE A N 1
ATOM 1378 C CA . ILE A 1 174 ? 18.030 -0.934 -20.325 1.00 92.62 174 ILE A CA 1
ATOM 1379 C C . ILE A 1 174 ? 18.049 -2.186 -21.208 1.00 92.62 174 ILE A C 1
ATOM 1381 O O . ILE A 1 174 ? 17.681 -3.258 -20.732 1.00 92.62 174 ILE A O 1
ATOM 1385 N N . LYS A 1 175 ? 18.551 -2.096 -22.448 1.00 91.00 175 LYS A N 1
ATOM 1386 C CA . LYS A 1 175 ? 18.713 -3.261 -23.339 1.00 91.00 175 LYS A CA 1
ATOM 1387 C C . LYS A 1 175 ? 19.585 -4.343 -22.700 1.00 91.00 175 LYS A C 1
ATOM 1389 O O . LYS A 1 175 ? 19.148 -5.482 -22.565 1.00 91.00 175 LYS A O 1
ATOM 1394 N N . ALA A 1 176 ? 20.763 -3.965 -22.200 1.00 90.38 176 ALA A N 1
ATOM 1395 C CA . ALA A 1 176 ? 21.663 -4.898 -21.524 1.00 90.38 176 ALA A CA 1
ATOM 1396 C C . ALA A 1 176 ? 21.021 -5.549 -20.282 1.00 90.38 176 ALA A C 1
ATOM 1398 O O . ALA A 1 176 ? 21.248 -6.729 -20.004 1.00 90.38 176 ALA A O 1
ATOM 1399 N N . ALA A 1 177 ? 20.209 -4.801 -19.525 1.00 88.06 177 ALA A N 1
ATOM 1400 C CA . ALA A 1 177 ? 19.468 -5.338 -18.387 1.00 88.06 177 ALA A CA 1
ATOM 1401 C C . ALA A 1 177 ? 18.367 -6.320 -18.822 1.00 88.06 177 ALA A C 1
ATOM 1403 O O . ALA A 1 177 ? 18.247 -7.388 -18.218 1.00 88.06 177 ALA A O 1
ATOM 1404 N N . ASN A 1 178 ? 17.609 -6.006 -19.874 1.00 85.94 178 ASN A N 1
ATOM 1405 C CA . ASN A 1 178 ? 16.580 -6.893 -20.424 1.00 85.94 178 ASN A CA 1
ATOM 1406 C C . ASN A 1 178 ? 17.176 -8.228 -20.878 1.00 85.94 178 ASN A C 1
ATOM 1408 O O . ASN A 1 178 ? 16.646 -9.284 -20.530 1.00 85.94 178 ASN A O 1
ATOM 1412 N N . ASP A 1 179 ? 18.323 -8.202 -21.555 1.00 84.19 179 ASP A N 1
ATOM 1413 C CA . ASP A 1 179 ? 19.020 -9.421 -21.974 1.00 84.19 179 ASP A CA 1
ATOM 1414 C C . ASP A 1 179 ? 19.488 -10.241 -20.766 1.00 84.19 179 ASP A C 1
ATOM 1416 O O . ASP A 1 179 ? 19.283 -11.459 -20.701 1.00 84.19 179 ASP A O 1
ATOM 1420 N N . LYS A 1 180 ? 20.062 -9.565 -19.761 1.00 83.81 180 LYS A N 1
ATOM 1421 C CA . LYS A 1 180 ? 20.562 -10.183 -18.526 1.00 83.81 180 LYS A CA 1
ATOM 1422 C C . LYS A 1 180 ? 19.454 -10.823 -17.686 1.00 83.81 180 LYS A C 1
ATOM 1424 O O . LYS A 1 180 ? 19.683 -11.878 -17.098 1.00 83.81 180 LYS A O 1
ATOM 1429 N N . TYR A 1 181 ? 18.275 -10.210 -17.613 1.00 80.44 181 TYR A N 1
ATOM 1430 C CA . TYR A 1 181 ? 17.144 -10.695 -16.812 1.00 80.44 181 TYR A CA 1
ATOM 1431 C C . TYR A 1 181 ? 16.051 -11.389 -17.634 1.00 80.44 181 TYR A C 1
ATOM 1433 O O . TYR A 1 181 ? 14.997 -11.719 -17.081 1.00 80.44 181 TYR A O 1
ATOM 1441 N N . SER A 1 182 ? 16.305 -11.664 -18.915 1.00 78.75 182 SER A N 1
ATOM 1442 C CA . SER A 1 182 ? 15.498 -12.568 -19.740 1.00 78.75 182 SER A CA 1
ATOM 1443 C C . SER A 1 182 ? 15.432 -13.971 -19.114 1.00 78.75 182 SER A C 1
ATOM 1445 O O . SER A 1 182 ? 16.292 -14.311 -18.301 1.00 78.75 182 SER A O 1
ATOM 1447 N N . PRO A 1 183 ? 14.472 -14.841 -19.477 1.00 71.19 183 PRO A N 1
ATOM 1448 C CA . PRO A 1 183 ? 14.441 -16.219 -18.974 1.00 71.19 183 PRO A CA 1
ATOM 1449 C C . PRO A 1 183 ? 15.777 -16.965 -19.161 1.00 71.19 183 PRO A C 1
ATOM 1451 O O . PRO A 1 183 ? 16.260 -17.619 -18.236 1.00 71.19 183 PRO A O 1
ATOM 1454 N N . ALA A 1 184 ? 16.431 -16.783 -20.314 1.00 71.19 184 ALA A N 1
ATOM 1455 C CA . ALA A 1 184 ? 17.755 -17.339 -20.594 1.00 71.19 184 ALA A CA 1
ATOM 1456 C C . ALA A 1 184 ? 18.872 -16.679 -19.761 1.00 71.19 184 ALA A C 1
ATOM 1458 O O . ALA A 1 184 ? 19.800 -17.355 -19.316 1.00 71.19 184 ALA A O 1
ATOM 1459 N N . GLY A 1 185 ? 18.792 -15.368 -19.525 1.00 71.62 185 GLY A N 1
ATOM 1460 C CA . GLY A 1 185 ? 19.731 -14.631 -18.680 1.00 71.62 185 GLY A CA 1
ATOM 1461 C C . GLY A 1 185 ? 19.605 -14.981 -17.192 1.00 71.62 185 GLY A C 1
ATOM 1462 O O . GLY A 1 185 ? 20.611 -15.220 -16.525 1.00 71.62 185 GLY A O 1
ATOM 1463 N N . ARG A 1 186 ? 18.374 -15.136 -16.684 1.00 69.19 186 ARG A N 1
ATOM 1464 C CA . ARG A 1 186 ? 18.085 -15.610 -15.319 1.00 69.19 186 ARG A CA 1
ATOM 1465 C C . ARG A 1 186 ? 18.624 -17.015 -15.093 1.00 69.19 186 ARG A C 1
ATOM 1467 O O . ARG A 1 186 ? 19.235 -17.250 -14.058 1.00 69.19 186 ARG A O 1
ATOM 1474 N N . ALA A 1 187 ? 18.481 -17.919 -16.064 1.00 66.75 187 ALA A N 1
ATOM 1475 C CA . ALA A 1 187 ? 19.068 -19.255 -15.972 1.00 66.75 187 ALA A CA 1
ATOM 1476 C C . ALA A 1 187 ? 20.596 -19.198 -15.773 1.00 66.75 187 ALA A C 1
ATOM 1478 O O . ALA A 1 187 ? 21.120 -19.894 -14.912 1.00 66.75 187 ALA A O 1
ATOM 1479 N N . LYS A 1 188 ? 21.298 -18.301 -16.480 1.00 68.75 188 LYS A N 1
ATOM 1480 C CA . LYS A 1 188 ? 22.752 -18.084 -16.329 1.00 68.75 188 LYS A CA 1
ATOM 1481 C C . LYS A 1 188 ? 23.149 -17.417 -15.003 1.00 68.75 188 LYS A C 1
ATOM 1483 O O . LYS A 1 188 ? 24.263 -17.617 -14.534 1.00 68.75 188 LYS A O 1
ATOM 1488 N N . LEU A 1 189 ? 22.269 -16.610 -14.406 1.00 66.50 189 LEU A N 1
ATOM 1489 C CA . LEU A 1 189 ? 22.494 -15.991 -13.090 1.00 66.50 189 LEU A CA 1
ATOM 1490 C C . LEU A 1 189 ? 22.302 -16.980 -11.935 1.00 66.50 189 LEU A C 1
ATOM 1492 O O . LEU A 1 189 ? 22.931 -16.832 -10.892 1.00 66.50 189 LEU A O 1
ATOM 1496 N N . LEU A 1 190 ? 21.417 -17.959 -12.123 1.00 59.12 190 LEU A N 1
ATOM 1497 C CA . LEU A 1 190 ? 21.068 -18.966 -11.121 1.00 59.12 190 LEU A CA 1
ATOM 1498 C C . LEU A 1 190 ? 21.964 -20.212 -11.193 1.00 59.12 190 LEU A C 1
ATOM 1500 O O . LEU A 1 190 ? 21.971 -21.005 -10.255 1.00 59.12 190 LEU A O 1
ATOM 1504 N N . THR A 1 191 ? 22.738 -20.392 -12.269 1.00 50.31 191 THR A N 1
ATOM 1505 C CA . THR A 1 191 ? 23.777 -21.426 -12.326 1.00 50.31 191 THR A CA 1
ATOM 1506 C C . THR A 1 191 ? 24.955 -21.037 -11.430 1.00 50.31 191 THR A C 1
ATOM 1508 O O . THR A 1 191 ? 25.562 -19.989 -11.667 1.00 50.31 191 THR A O 1
ATOM 1511 N N . PRO A 1 192 ? 25.335 -21.864 -10.437 1.00 48.47 192 PRO A N 1
ATOM 1512 C CA . PRO A 1 192 ? 26.571 -21.664 -9.694 1.00 48.47 192 PRO A CA 1
ATOM 1513 C C . PRO A 1 192 ? 27.738 -21.643 -10.680 1.00 48.47 192 PRO A C 1
ATOM 1515 O O . PRO A 1 192 ? 27.846 -22.531 -11.527 1.00 48.47 192 PRO A O 1
ATOM 1518 N N . VAL A 1 193 ? 28.609 -20.638 -10.587 1.00 49.16 193 VAL A N 1
ATOM 1519 C CA . VAL A 1 193 ? 29.829 -20.588 -11.399 1.00 49.16 193 VAL A CA 1
ATOM 1520 C C . VAL A 1 193 ?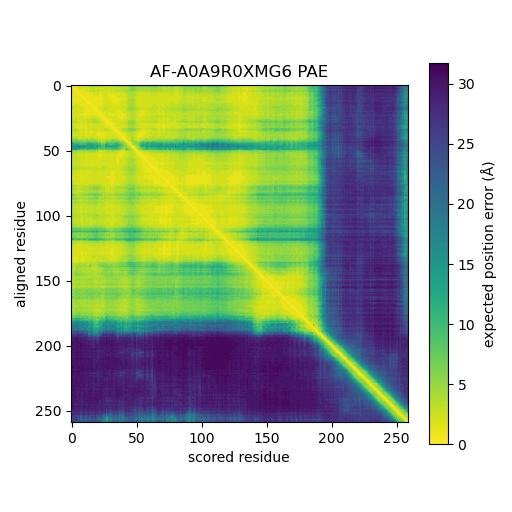 30.719 -21.756 -10.971 1.00 49.16 193 VAL A C 1
ATOM 1522 O O . VAL A 1 193 ? 31.424 -21.683 -9.967 1.00 49.16 193 VAL A O 1
ATOM 1525 N N . ALA A 1 194 ? 30.658 -22.861 -11.710 1.00 42.91 194 ALA A N 1
ATOM 1526 C CA . ALA A 1 194 ? 31.600 -23.955 -11.570 1.00 42.91 194 ALA A CA 1
ATOM 1527 C C . ALA A 1 194 ? 32.971 -23.481 -12.077 1.00 42.91 194 ALA A C 1
ATOM 1529 O O . ALA A 1 194 ? 33.141 -23.231 -13.265 1.00 42.91 194 ALA A O 1
ATOM 1530 N N . ASN A 1 195 ? 33.908 -23.319 -11.139 1.00 38.06 195 ASN A N 1
ATOM 1531 C CA . ASN A 1 195 ? 35.365 -23.292 -11.295 1.00 38.06 195 ASN A CA 1
ATOM 1532 C C . ASN A 1 195 ? 35.919 -22.867 -12.668 1.00 38.06 195 ASN A C 1
ATOM 1534 O O . ASN A 1 195 ? 36.152 -23.698 -13.543 1.00 38.06 195 ASN A O 1
ATOM 1538 N N . LEU A 1 196 ? 36.304 -21.594 -12.783 1.00 35.69 196 LEU A N 1
ATOM 1539 C CA . LEU A 1 196 ? 37.403 -21.194 -13.660 1.00 35.69 196 LEU A CA 1
ATOM 1540 C C . LEU A 1 196 ? 38.688 -21.180 -12.829 1.00 35.69 196 LEU A C 1
ATOM 1542 O O . LEU A 1 196 ? 38.991 -20.235 -12.105 1.00 35.69 196 LEU A O 1
ATOM 1546 N N . SER A 1 197 ? 39.422 -22.286 -12.911 1.00 37.19 197 SER A N 1
ATOM 1547 C CA . SER A 1 197 ? 40.810 -22.392 -12.479 1.00 37.19 197 SER A CA 1
ATOM 1548 C C . SER A 1 197 ? 41.678 -21.428 -13.288 1.00 37.19 197 SER A C 1
ATOM 1550 O O . SER A 1 197 ? 41.820 -21.605 -14.498 1.00 37.19 197 SER A O 1
ATOM 1552 N N . GLY A 1 198 ? 42.302 -20.452 -12.627 1.00 30.64 198 GLY A N 1
ATOM 1553 C CA . GLY A 1 198 ? 43.405 -19.708 -13.225 1.00 30.64 198 GLY A CA 1
ATOM 1554 C C . GLY A 1 198 ? 43.669 -18.334 -12.617 1.00 30.64 198 GLY A C 1
ATOM 1555 O O . GLY A 1 198 ? 42.990 -17.369 -12.941 1.00 30.64 198 GLY A O 1
ATOM 1556 N N . SER A 1 199 ? 44.774 -18.268 -11.871 1.00 30.39 199 SER A N 1
ATOM 1557 C CA . SER A 1 199 ? 45.675 -17.121 -11.661 1.00 30.39 199 SER A CA 1
ATOM 1558 C C . SER A 1 199 ? 45.507 -16.234 -10.408 1.00 30.39 199 SER A C 1
ATOM 1560 O O . SER A 1 199 ? 44.695 -15.322 -10.333 1.00 30.39 199 SER A O 1
ATOM 1562 N N . THR A 1 200 ? 46.415 -16.519 -9.460 1.00 28.23 200 THR A N 1
ATOM 1563 C CA . THR A 1 200 ? 47.106 -15.639 -8.495 1.00 28.23 200 THR A CA 1
ATOM 1564 C C . THR A 1 200 ? 46.278 -14.768 -7.550 1.00 28.23 200 THR A C 1
ATOM 1566 O O . THR A 1 200 ? 45.871 -13.654 -7.871 1.00 28.23 200 THR A O 1
ATOM 1569 N N . GLU A 1 201 ? 46.175 -15.262 -6.316 1.00 30.23 201 GLU A N 1
ATOM 1570 C CA . GLU A 1 201 ? 45.790 -14.529 -5.113 1.00 30.23 201 GLU A CA 1
ATOM 1571 C C . GLU A 1 201 ? 46.693 -13.302 -4.886 1.00 30.23 201 GLU A C 1
ATOM 1573 O O . GLU A 1 201 ? 47.922 -13.401 -4.846 1.00 30.23 201 GLU A O 1
ATOM 1578 N N . LYS A 1 202 ? 46.073 -12.137 -4.674 1.00 28.28 202 LYS A N 1
ATOM 1579 C CA . LYS A 1 202 ? 46.679 -11.023 -3.938 1.00 28.28 202 LYS A CA 1
ATOM 1580 C C . LYS A 1 202 ? 45.819 -10.750 -2.712 1.00 28.28 202 LYS A C 1
ATOM 1582 O O . LYS A 1 202 ? 44.768 -10.118 -2.783 1.00 28.28 202 LYS A O 1
ATOM 1587 N N . GLU A 1 203 ? 46.283 -11.289 -1.598 1.00 27.77 203 GLU A N 1
ATOM 1588 C CA . GLU A 1 203 ? 45.683 -11.184 -0.277 1.00 27.77 203 GLU A CA 1
ATOM 1589 C C . GLU A 1 203 ? 45.737 -9.725 0.214 1.00 27.77 203 GLU A C 1
ATOM 1591 O O . GLU A 1 203 ? 46.807 -9.120 0.323 1.00 27.77 203 GLU A O 1
ATOM 1596 N N . SER A 1 204 ? 44.574 -9.128 0.486 1.00 29.12 204 SER A N 1
ATOM 1597 C CA . SER A 1 204 ? 44.481 -7.828 1.157 1.00 29.12 204 SER A CA 1
ATOM 1598 C C . SER A 1 204 ? 44.426 -8.050 2.664 1.00 29.12 204 SER A C 1
ATOM 1600 O O . SER A 1 204 ? 43.445 -8.538 3.217 1.00 29.12 204 SER A O 1
ATOM 1602 N N . LYS A 1 205 ? 45.535 -7.705 3.310 1.00 25.25 205 LYS A N 1
ATOM 1603 C CA . LYS A 1 205 ? 45.816 -7.829 4.739 1.00 25.25 205 LYS A CA 1
ATOM 1604 C C . LYS A 1 205 ? 44.882 -6.933 5.569 1.00 25.25 205 LYS A C 1
ATOM 1606 O O . LYS A 1 205 ? 45.071 -5.720 5.603 1.00 25.25 205 LYS A O 1
ATOM 1611 N N . CYS A 1 206 ? 43.928 -7.521 6.293 1.00 23.95 206 CYS A N 1
ATOM 1612 C CA . CYS A 1 206 ? 43.255 -6.860 7.416 1.00 23.95 206 CYS A CA 1
ATOM 1613 C C . CYS A 1 206 ? 43.981 -7.224 8.716 1.00 23.95 206 CYS A C 1
ATOM 1615 O O . CYS A 1 206 ? 43.987 -8.372 9.153 1.00 23.95 206 CYS A O 1
ATOM 1617 N N . VAL A 1 207 ? 44.634 -6.227 9.311 1.00 27.62 207 VAL A N 1
ATOM 1618 C CA . VAL A 1 207 ? 45.345 -6.328 10.587 1.00 27.62 207 VAL A CA 1
ATOM 1619 C C . VAL A 1 207 ? 44.326 -6.330 11.726 1.00 27.62 207 VAL A C 1
ATOM 1621 O O . VAL A 1 207 ? 43.683 -5.317 11.982 1.00 27.62 207 VAL A O 1
ATOM 1624 N N . LEU A 1 208 ? 44.218 -7.449 12.438 1.00 28.72 208 LEU A N 1
ATOM 1625 C CA . LEU A 1 208 ? 43.689 -7.498 13.799 1.00 28.72 208 LEU A CA 1
ATOM 1626 C C . LEU A 1 208 ? 44.787 -8.071 14.695 1.00 28.72 208 LEU A C 1
ATOM 1628 O O . LEU A 1 208 ? 45.319 -9.151 14.438 1.00 28.72 208 LEU A O 1
ATOM 1632 N N . GLY A 1 209 ? 45.186 -7.278 15.690 1.00 27.00 209 GLY A N 1
ATOM 1633 C CA . GLY A 1 209 ? 46.248 -7.608 16.632 1.00 27.00 209 GLY A CA 1
ATOM 1634 C C . GLY A 1 209 ? 45.903 -8.842 17.458 1.00 27.00 209 GLY A C 1
ATOM 1635 O O . GLY A 1 209 ? 44.796 -8.968 17.976 1.00 27.00 209 GLY A O 1
ATOM 1636 N N . ALA A 1 210 ? 46.875 -9.741 17.576 1.00 26.06 210 ALA A N 1
ATOM 1637 C CA . ALA A 1 210 ? 46.812 -10.906 18.437 1.00 26.06 210 ALA A CA 1
ATOM 1638 C C . ALA A 1 210 ? 47.504 -10.624 19.773 1.00 26.06 210 ALA A C 1
ATOM 1640 O O . ALA A 1 210 ? 48.595 -10.054 19.813 1.00 26.06 210 ALA A O 1
ATOM 1641 N N . SER A 1 211 ? 46.941 -11.167 20.844 1.00 26.41 211 SER A N 1
ATOM 1642 C CA . SER A 1 211 ? 47.731 -11.709 21.943 1.00 26.41 211 SER A CA 1
ATOM 1643 C C . SER A 1 211 ?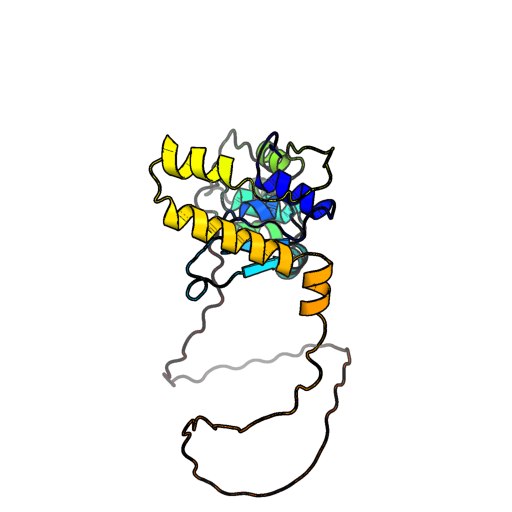 47.023 -12.941 22.508 1.00 26.41 211 SER A C 1
ATOM 1645 O O . SER A 1 211 ? 45.852 -12.890 22.867 1.00 26.41 211 SER A O 1
ATOM 1647 N N . GLY A 1 212 ? 47.756 -14.059 22.573 1.00 26.98 212 GLY A N 1
ATOM 1648 C CA . GLY A 1 212 ? 47.391 -15.227 23.382 1.00 26.98 212 GLY A CA 1
ATOM 1649 C C . GLY A 1 212 ? 47.228 -16.535 22.610 1.00 26.98 212 GLY A C 1
ATOM 1650 O O . GLY A 1 212 ? 46.197 -16.788 22.006 1.00 26.98 212 GLY A O 1
ATOM 1651 N N . GLN A 1 213 ? 48.265 -17.368 22.664 1.00 28.58 213 GLN A N 1
ATOM 1652 C CA . GLN A 1 213 ? 48.389 -18.702 22.070 1.00 28.58 213 GLN A CA 1
ATOM 1653 C C . GLN A 1 213 ? 47.480 -19.748 22.746 1.00 28.58 213 GLN A C 1
ATOM 1655 O O . GLN A 1 213 ? 47.226 -19.653 23.943 1.00 28.58 213 GLN A O 1
ATOM 1660 N N . GLY A 1 214 ? 47.097 -20.813 22.024 1.00 25.75 214 GLY A N 1
ATOM 1661 C CA . GLY A 1 214 ? 46.521 -22.011 22.655 1.00 25.75 214 GLY A CA 1
ATOM 1662 C C . GLY A 1 214 ? 45.831 -23.003 21.716 1.00 25.75 214 GLY A C 1
ATOM 1663 O O . GLY A 1 214 ? 44.621 -22.990 21.558 1.00 25.75 214 GLY A O 1
ATOM 1664 N N . LEU A 1 215 ? 46.625 -23.882 21.113 1.00 24.69 215 LEU A N 1
ATOM 1665 C CA . LEU A 1 215 ? 46.269 -25.018 20.254 1.00 24.69 215 LEU A CA 1
ATOM 1666 C C . LEU A 1 215 ? 45.245 -26.012 20.877 1.00 24.69 215 LEU A C 1
ATOM 1668 O O . LEU A 1 215 ? 45.506 -26.505 21.971 1.00 24.69 215 LEU A O 1
ATOM 1672 N N . ARG A 1 216 ? 44.201 -26.438 20.130 1.00 26.64 216 ARG A N 1
ATOM 1673 C CA . ARG A 1 216 ? 43.912 -27.847 19.705 1.00 26.64 216 ARG A CA 1
ATOM 1674 C C . ARG A 1 216 ? 42.433 -28.122 19.327 1.00 26.64 216 ARG A C 1
ATOM 1676 O O . ARG A 1 216 ? 41.564 -28.167 20.178 1.00 26.64 216 ARG A O 1
ATOM 1683 N N . SER A 1 217 ? 42.264 -28.516 18.057 1.00 25.17 217 SER A N 1
ATOM 1684 C CA . SER A 1 217 ? 41.649 -29.774 17.573 1.00 25.17 217 SER A CA 1
ATOM 1685 C C . SER A 1 217 ? 40.127 -30.047 17.662 1.00 25.17 217 SER A C 1
ATOM 1687 O O . SER A 1 217 ? 39.581 -30.255 18.737 1.00 25.17 217 SER A O 1
ATOM 1689 N N . ARG A 1 218 ? 39.580 -30.315 16.457 1.00 26.36 218 ARG A N 1
ATOM 1690 C CA . ARG A 1 218 ? 38.548 -31.308 16.055 1.00 26.36 218 ARG A CA 1
ATOM 1691 C C . ARG A 1 218 ? 37.046 -30.940 16.032 1.00 26.36 218 ARG A C 1
ATOM 1693 O O . ARG A 1 218 ? 36.357 -30.984 17.035 1.00 26.36 218 ARG A O 1
ATOM 1700 N N . THR A 1 219 ? 36.581 -30.794 14.781 1.00 25.22 219 THR A N 1
ATOM 1701 C CA . THR A 1 219 ? 35.537 -31.602 14.101 1.00 25.22 219 THR A CA 1
ATOM 1702 C C . THR A 1 219 ? 34.038 -31.324 14.328 1.00 25.22 219 THR A C 1
ATOM 1704 O O . THR A 1 219 ? 33.529 -31.409 15.432 1.00 25.22 219 THR A O 1
ATOM 1707 N N . ALA A 1 220 ? 33.369 -31.158 13.174 1.00 24.95 220 ALA A N 1
ATOM 1708 C CA . ALA A 1 220 ? 31.989 -31.489 12.778 1.00 24.95 220 ALA A CA 1
ATOM 1709 C C . ALA A 1 220 ? 30.775 -30.830 13.467 1.00 24.95 220 ALA A C 1
ATOM 1711 O O . ALA A 1 220 ? 30.382 -31.156 14.579 1.00 24.95 220 ALA A O 1
ATOM 1712 N N . VAL A 1 221 ? 30.120 -29.978 12.670 1.00 26.16 221 VAL A N 1
ATOM 1713 C CA . VAL A 1 221 ? 28.688 -29.986 12.300 1.00 26.16 221 VAL A CA 1
ATOM 1714 C C . VAL A 1 221 ? 27.788 -30.969 13.068 1.00 26.16 221 VAL A C 1
ATOM 1716 O O . VAL A 1 221 ? 27.923 -32.172 12.876 1.00 26.16 221 VAL A O 1
ATOM 1719 N N . GLN A 1 222 ? 26.746 -30.460 13.743 1.00 24.94 222 GLN A N 1
ATOM 1720 C CA . GLN A 1 222 ? 25.388 -30.991 13.553 1.00 24.94 222 GLN A CA 1
ATOM 1721 C C . GLN A 1 222 ? 24.280 -30.049 14.045 1.00 24.94 222 GLN A C 1
ATOM 1723 O O . GLN A 1 222 ? 24.288 -29.549 15.165 1.00 24.94 222 GLN A O 1
ATOM 1728 N N . VAL A 1 223 ? 23.308 -29.864 13.154 1.00 27.73 223 VAL A N 1
ATOM 1729 C CA . VAL A 1 223 ? 21.935 -29.406 13.389 1.00 27.73 223 VAL A CA 1
ATOM 1730 C C . VAL A 1 223 ? 21.236 -30.358 14.363 1.00 27.73 223 VAL A C 1
ATOM 1732 O O . VAL A 1 223 ? 21.425 -31.561 14.221 1.00 27.73 223 VAL A O 1
ATOM 1735 N N . CYS A 1 224 ? 20.374 -29.846 15.251 1.00 23.36 224 CYS A N 1
ATOM 1736 C CA . CYS A 1 224 ? 19.206 -30.584 15.748 1.00 23.36 224 CYS A CA 1
ATOM 1737 C C . CYS A 1 224 ? 18.096 -29.644 16.255 1.00 23.36 224 CYS A C 1
ATOM 1739 O O . CYS A 1 224 ? 18.288 -28.814 17.138 1.00 23.36 224 CYS A O 1
ATOM 1741 N N . SER A 1 225 ? 16.923 -29.845 15.667 1.00 25.88 225 SER A N 1
ATOM 1742 C CA . SER A 1 225 ? 15.571 -29.522 16.122 1.00 25.88 225 SER A CA 1
ATOM 1743 C C . SER A 1 225 ? 15.137 -30.346 17.341 1.00 25.88 225 SER A C 1
ATOM 1745 O O . SER A 1 225 ? 15.480 -31.523 17.377 1.00 25.88 225 SER A O 1
ATOM 1747 N N . SER A 1 226 ? 14.297 -29.773 18.220 1.00 26.70 226 SER A N 1
ATOM 1748 C CA . SER A 1 226 ? 13.103 -30.379 18.878 1.00 26.70 226 SER A CA 1
ATOM 1749 C C . SER A 1 226 ? 12.763 -29.607 20.172 1.00 26.70 226 SER A C 1
ATOM 1751 O O . SER A 1 226 ? 13.639 -29.418 21.006 1.00 26.70 226 SER A O 1
ATOM 1753 N N . SER A 1 227 ? 11.601 -28.961 20.304 1.00 26.16 227 SER A N 1
ATOM 1754 C CA . SER A 1 227 ? 10.296 -29.489 20.768 1.00 26.16 227 SER A CA 1
ATOM 1755 C C . SER A 1 227 ? 10.140 -29.697 22.290 1.00 26.16 227 SER A C 1
ATOM 1757 O O . SER A 1 227 ? 10.628 -30.668 22.852 1.00 26.16 227 SER A O 1
ATOM 1759 N N . SER A 1 228 ? 9.272 -28.851 22.865 1.00 27.20 228 SER A N 1
ATOM 1760 C CA . SER A 1 228 ? 8.167 -29.142 23.809 1.00 27.20 228 SER A CA 1
ATOM 1761 C C . SER A 1 228 ? 8.373 -29.477 25.302 1.00 27.20 228 SER A C 1
ATOM 1763 O O . SER A 1 228 ? 9.130 -30.364 25.678 1.00 27.20 228 SER A O 1
ATOM 1765 N N . SER A 1 229 ? 7.444 -28.880 26.079 1.00 28.02 229 SER A N 1
ATOM 1766 C CA . SER A 1 229 ? 6.945 -29.178 27.445 1.00 28.02 229 SER A CA 1
ATOM 1767 C C . SER A 1 229 ? 7.784 -28.648 28.622 1.00 28.02 229 SER A C 1
ATOM 1769 O O . SER A 1 229 ? 8.993 -28.792 28.625 1.00 28.02 229 SER A O 1
ATOM 1771 N N . GLY A 1 230 ? 7.263 -28.004 29.675 1.00 25.20 230 GLY A N 1
ATOM 1772 C CA . GLY A 1 230 ? 5.924 -27.577 30.104 1.00 25.20 230 GLY A CA 1
ATOM 1773 C C . GLY A 1 230 ? 5.994 -27.154 31.595 1.00 25.20 230 GLY A C 1
ATOM 1774 O O . GLY A 1 230 ? 6.783 -27.740 32.318 1.00 25.20 230 GLY A O 1
ATOM 1775 N N . PHE A 1 231 ? 5.203 -26.139 32.008 1.00 24.30 231 PHE A N 1
ATOM 1776 C CA . PHE A 1 231 ? 4.542 -25.905 33.330 1.00 24.30 231 PHE A CA 1
ATOM 1777 C C . PHE A 1 231 ? 5.314 -26.176 34.668 1.00 24.30 231 PHE A C 1
ATOM 1779 O O . PHE A 1 231 ? 5.907 -27.224 34.830 1.00 24.30 231 PHE A O 1
ATOM 1786 N N . ARG A 1 232 ? 5.274 -25.399 35.777 1.00 25.55 232 ARG A N 1
ATOM 1787 C CA . ARG A 1 232 ? 4.248 -24.544 36.432 1.00 25.55 232 ARG A CA 1
ATOM 1788 C C . ARG A 1 232 ? 4.877 -23.791 37.657 1.00 25.55 232 ARG A C 1
ATOM 1790 O O . ARG A 1 232 ? 5.966 -24.128 38.099 1.00 25.55 232 ARG A O 1
ATOM 1797 N N . TYR A 1 233 ? 4.140 -22.799 38.177 1.00 25.09 233 TYR A N 1
ATOM 1798 C CA . TYR A 1 233 ? 4.379 -21.777 39.231 1.00 25.09 233 TYR A CA 1
ATOM 1799 C C . TYR A 1 233 ? 4.872 -22.184 40.648 1.00 25.09 233 TYR A C 1
ATOM 1801 O O . TYR A 1 233 ? 4.535 -23.256 41.140 1.00 25.09 233 TYR A O 1
ATOM 1809 N N . GLY A 1 234 ? 5.470 -21.215 41.374 1.00 24.88 234 GLY A N 1
ATOM 1810 C CA . GLY A 1 234 ? 5.574 -21.193 42.848 1.00 24.88 234 GLY A CA 1
ATOM 1811 C C . GLY A 1 234 ? 6.234 -19.922 43.428 1.00 24.88 234 GLY A C 1
ATOM 1812 O O . GLY A 1 234 ? 7.290 -19.508 42.971 1.00 24.88 234 GLY A O 1
ATOM 1813 N N . SER A 1 235 ? 5.587 -19.294 44.413 1.00 25.20 235 SER A N 1
ATOM 1814 C CA . SER A 1 235 ? 5.863 -17.990 45.052 1.00 25.20 235 SER A CA 1
ATOM 1815 C C . SER A 1 235 ? 6.893 -18.008 46.196 1.00 25.20 235 SER A C 1
ATOM 1817 O O . SER A 1 235 ? 6.918 -18.988 46.927 1.00 25.20 235 SER A O 1
ATOM 1819 N N . SER A 1 236 ? 7.564 -16.879 46.493 1.00 27.91 236 SER A N 1
ATOM 1820 C CA . SER A 1 236 ? 7.586 -16.262 47.846 1.00 27.91 236 SER A CA 1
ATOM 1821 C C . SER A 1 236 ? 8.449 -14.988 47.925 1.00 27.91 236 SER A C 1
ATOM 1823 O O . SER A 1 236 ? 9.394 -14.796 47.169 1.00 27.91 236 SER A O 1
ATOM 1825 N N . SER A 1 237 ? 8.058 -14.115 48.849 1.00 25.73 237 SER A N 1
ATOM 1826 C CA . SER A 1 237 ? 8.493 -12.746 49.143 1.00 25.73 237 SER A CA 1
ATOM 1827 C C . SER A 1 237 ? 9.804 -12.607 49.930 1.00 25.73 237 SER A C 1
ATOM 1829 O O . SER A 1 237 ? 9.970 -13.347 50.892 1.00 25.73 237 SER A O 1
ATOM 1831 N N . SER A 1 238 ? 10.585 -11.542 49.674 1.00 28.56 238 SER A N 1
ATOM 1832 C CA . SER A 1 238 ? 11.126 -10.610 50.701 1.00 28.56 238 SER A CA 1
ATOM 1833 C C . SER A 1 238 ? 12.018 -9.504 50.085 1.00 28.56 238 SER A C 1
ATOM 1835 O O . SER A 1 238 ? 12.842 -9.772 49.219 1.00 28.56 238 SER A O 1
ATOM 1837 N N . LYS A 1 239 ? 11.814 -8.250 50.525 1.00 28.34 239 LYS A N 1
ATOM 1838 C CA . LYS A 1 239 ? 12.555 -6.999 50.200 1.00 28.34 239 LYS A CA 1
ATOM 1839 C C . LYS A 1 239 ? 13.825 -6.853 51.086 1.00 28.34 239 LYS A C 1
ATOM 1841 O O . LYS A 1 239 ? 13.949 -7.643 52.016 1.00 28.34 239 LYS A O 1
ATOM 1846 N N . PRO A 1 240 ? 14.586 -5.731 51.056 1.00 32.78 240 PRO A N 1
ATOM 1847 C CA . PRO A 1 240 ? 15.147 -4.933 49.951 1.00 32.78 240 PRO A CA 1
ATOM 1848 C C . PRO A 1 240 ? 16.688 -4.775 50.083 1.00 32.78 240 PRO A C 1
ATOM 1850 O O . PRO A 1 240 ? 17.241 -4.918 51.169 1.00 32.78 240 PRO A O 1
ATOM 1853 N N . LEU A 1 241 ? 17.389 -4.368 49.018 1.00 24.06 241 LEU A N 1
ATOM 1854 C CA . LEU A 1 241 ? 18.761 -3.851 49.139 1.00 24.06 241 LEU A CA 1
ATOM 1855 C C . LEU A 1 241 ? 18.981 -2.710 48.139 1.00 24.06 241 LEU A C 1
ATOM 1857 O O . LEU A 1 241 ? 18.662 -2.828 46.958 1.00 24.06 241 LEU A O 1
ATOM 1861 N N . VAL A 1 242 ? 19.440 -1.573 48.660 1.00 25.62 242 VAL A N 1
ATOM 1862 C CA . VAL A 1 242 ? 19.668 -0.310 47.947 1.00 25.62 242 VAL A CA 1
ATOM 1863 C C . VAL A 1 242 ? 21.166 -0.147 47.667 1.00 25.62 242 VAL A C 1
ATOM 1865 O O . VAL A 1 242 ? 21.987 -0.570 48.473 1.00 25.62 242 VAL A O 1
ATOM 1868 N N . LEU A 1 243 ? 21.450 0.574 46.573 1.00 23.30 243 LEU A N 1
ATOM 1869 C CA . LEU A 1 243 ? 22.711 1.154 46.078 1.00 23.30 243 LEU A CA 1
ATOM 1870 C C . LEU A 1 243 ? 23.520 0.332 45.065 1.00 23.30 243 LEU A C 1
ATOM 1872 O O . LEU A 1 243 ? 24.154 -0.667 45.375 1.00 23.30 243 LEU A O 1
ATOM 1876 N N . GLY A 1 244 ? 23.577 0.878 43.847 1.00 25.42 244 GLY A N 1
ATOM 1877 C CA . GLY A 1 244 ? 24.491 0.453 42.792 1.00 25.42 244 GLY A CA 1
ATOM 1878 C C . GLY A 1 244 ? 24.185 1.140 41.467 1.00 25.42 244 GLY A C 1
ATOM 1879 O O . GLY A 1 244 ? 23.651 0.530 40.551 1.00 25.42 244 GLY A O 1
ATOM 1880 N N . ARG A 1 245 ? 24.476 2.439 41.380 1.00 26.09 245 ARG A N 1
ATOM 1881 C CA . ARG A 1 245 ? 24.370 3.256 40.164 1.00 26.09 245 ARG A CA 1
ATOM 1882 C C . ARG A 1 245 ? 25.348 2.709 39.113 1.00 26.09 245 ARG A C 1
ATOM 1884 O O . ARG A 1 245 ? 26.545 2.936 39.239 1.00 26.09 245 ARG A O 1
ATOM 1891 N N . GLN A 1 246 ? 24.852 2.020 38.087 1.00 27.22 246 GLN A N 1
ATOM 1892 C CA . GLN A 1 246 ? 25.592 1.772 36.848 1.00 27.22 246 GLN A CA 1
ATOM 1893 C C . GLN A 1 246 ? 24.681 2.007 35.643 1.00 27.22 246 GLN A C 1
ATOM 1895 O O . GLN A 1 246 ? 23.545 1.543 35.572 1.00 27.22 246 GLN A O 1
ATOM 1900 N N . SER A 1 247 ? 25.197 2.817 34.730 1.00 30.89 247 SER A N 1
ATOM 1901 C CA . SER A 1 247 ? 24.624 3.235 33.460 1.00 30.89 247 SER A CA 1
ATOM 1902 C C . SER A 1 247 ? 24.373 2.037 32.543 1.00 30.89 247 SER A C 1
ATOM 1904 O O . SER A 1 247 ? 25.299 1.524 31.918 1.00 30.89 247 SER A O 1
ATOM 1906 N N . GLY A 1 248 ? 23.115 1.608 32.457 1.00 26.72 248 GLY A N 1
ATOM 1907 C CA . GLY A 1 248 ? 22.641 0.653 31.463 1.00 26.72 248 GLY A CA 1
ATOM 1908 C C . GLY A 1 248 ? 22.195 1.377 30.197 1.00 26.72 248 GLY A C 1
ATOM 1909 O O . GLY A 1 248 ? 21.280 2.199 30.232 1.00 26.72 248 GLY A O 1
ATOM 1910 N N . VAL A 1 249 ? 22.843 1.064 29.078 1.00 29.53 249 VAL A N 1
ATOM 1911 C CA . VAL A 1 249 ? 22.395 1.425 27.732 1.00 29.53 249 VAL A CA 1
ATOM 1912 C C . VAL A 1 249 ? 21.037 0.763 27.506 1.00 29.53 249 VAL A C 1
ATOM 1914 O O . VAL A 1 249 ? 20.926 -0.456 27.405 1.00 29.53 249 VAL A O 1
ATOM 1917 N N . HIS A 1 250 ? 19.986 1.577 27.491 1.00 25.41 250 HIS A N 1
ATOM 1918 C CA . HIS A 1 250 ? 18.627 1.131 27.236 1.00 25.41 250 HIS A CA 1
ATOM 1919 C C . HIS A 1 250 ? 18.443 1.007 25.720 1.00 25.41 250 HIS A C 1
ATOM 1921 O O . HIS A 1 250 ? 18.293 2.008 25.018 1.00 25.41 250 HIS A O 1
ATOM 1927 N N . VAL A 1 251 ? 18.496 -0.221 25.205 1.00 30.55 251 VAL A N 1
ATOM 1928 C CA . VAL A 1 251 ? 18.079 -0.515 23.831 1.00 30.55 251 VAL A CA 1
ATOM 1929 C C . VAL A 1 251 ? 16.558 -0.399 23.801 1.00 30.55 251 VAL A C 1
ATOM 1931 O O . VAL A 1 251 ? 15.844 -1.253 24.325 1.00 30.55 251 VAL A O 1
ATOM 1934 N N . LYS A 1 252 ? 16.066 0.716 23.253 1.00 25.84 252 LYS A N 1
ATOM 1935 C CA . LYS A 1 252 ? 14.643 0.915 22.973 1.00 25.84 252 LYS A CA 1
ATOM 1936 C C . LYS A 1 252 ? 14.190 -0.124 21.934 1.00 25.84 252 LYS A C 1
ATOM 1938 O O . LYS A 1 252 ? 14.901 -0.309 20.947 1.00 25.84 252 LYS A O 1
ATOM 1943 N N . PRO A 1 253 ? 13.022 -0.766 22.105 1.00 28.86 253 PRO A N 1
ATOM 1944 C CA . PRO A 1 253 ? 12.399 -1.513 21.018 1.00 28.86 253 PRO A CA 1
ATOM 1945 C C . PRO A 1 253 ? 12.032 -0.548 19.874 1.00 28.86 253 PRO A C 1
ATOM 1947 O O . PRO A 1 253 ? 11.808 0.640 20.140 1.00 28.86 253 PRO A O 1
ATOM 1950 N N . PRO A 1 254 ? 11.979 -1.017 18.614 1.00 27.86 254 PRO A N 1
ATOM 1951 C CA . PRO A 1 254 ? 11.674 -0.159 17.480 1.00 27.86 254 PRO A CA 1
ATOM 1952 C C . PRO A 1 254 ? 10.269 0.425 17.640 1.00 27.86 254 PRO A C 1
ATOM 1954 O O . PRO A 1 254 ? 9.264 -0.284 17.678 1.00 27.86 254 PRO A O 1
ATOM 1957 N N . THR A 1 255 ? 10.203 1.746 17.762 1.00 26.61 255 THR A N 1
ATOM 1958 C CA . THR A 1 255 ? 8.970 2.508 17.605 1.00 26.61 255 THR A CA 1
ATOM 1959 C C . THR A 1 255 ? 8.560 2.438 16.141 1.00 26.61 255 THR A C 1
ATOM 1961 O O . THR A 1 255 ? 9.153 3.115 15.306 1.00 26.61 255 THR A O 1
ATOM 1964 N N . PHE A 1 256 ? 7.549 1.624 15.837 1.00 34.59 256 PHE A N 1
ATOM 1965 C CA . PHE A 1 256 ? 6.742 1.791 14.632 1.00 34.59 256 PHE A CA 1
ATOM 1966 C C . PHE A 1 256 ? 6.007 3.129 14.757 1.00 34.59 256 PHE A C 1
ATOM 1968 O O . PHE A 1 256 ? 5.014 3.238 15.481 1.00 34.59 256 PHE A O 1
ATOM 1975 N N . SER A 1 257 ? 6.549 4.167 14.125 1.00 26.38 257 SER A N 1
ATOM 1976 C CA . SER A 1 257 ? 5.779 5.368 13.816 1.00 26.38 257 SER A CA 1
ATOM 1977 C C . SER A 1 257 ? 4.999 5.082 12.542 1.00 26.38 257 SER A C 1
ATOM 1979 O O . SER A 1 257 ? 5.601 4.875 11.494 1.00 26.38 257 SER A O 1
ATOM 1981 N N . PHE A 1 258 ? 3.676 5.035 12.663 1.00 29.94 258 PHE A N 1
ATOM 1982 C CA . PHE A 1 258 ? 2.763 5.168 11.535 1.00 29.94 258 PHE A CA 1
ATOM 1983 C C . PHE A 1 258 ? 2.627 6.665 11.259 1.00 29.94 258 PHE A C 1
ATOM 1985 O O . PHE A 1 258 ? 1.924 7.341 12.009 1.00 29.94 258 PHE A O 1
ATOM 1992 N N . ILE A 1 259 ? 3.406 7.170 10.301 1.00 37.41 259 ILE A N 1
ATOM 1993 C CA . ILE A 1 259 ? 3.215 8.428 9.561 1.00 37.41 259 ILE A CA 1
ATOM 1994 C C . ILE A 1 259 ? 3.863 8.212 8.195 1.00 37.41 259 ILE A C 1
ATOM 1996 O O . ILE A 1 259 ? 4.995 7.666 8.189 1.00 37.41 259 ILE A O 1
#